Protein AF-V4AHX3-F1 (afdb_monomer_lite)

Foldseek 3Di:
DDDPPDDDPPPPPADPVVLVVQVPDPAFPDDPDPPWTAHVPFQQHGPDRPQVVQADPVLHGDVPSDGPDQLSVLRSQLVVQPVDRDPVSNLVSLVSSLVSLVPDPPDDPVSVVSSVVSNVVSVVVVVVVVVVVVVVVVVVVVVVVVVVVVVVVVVVVVVVVVVVVVVVVVVVVVVVVVVVVVVVVVVVVVVVVVCVVVVPDDDDDLPDPDDPWDADPVQQKIWDCPPQKIKIKGAPAWDDFDPVCQSHPDDPTDTDGPDDIDIDIGHPDDDDDQKDKGWDQAQDWDWDWDDDPRHTDDIDIDHGDGGDIDMDPSDDDD

Secondary structure (DSSP, 8-state):
------PPP----SSSHHHHHHHTSTT--B-SSTT--BSTT-SSSSTT--HHHHB-TTSPBPTT-S-SSHHHHHHHHHHHHTTS--HHHHHHHHHHHHHHHHT-SS--HHHHHHHHHHHHHHHHHHHHHHHHHHHHHHHHHHHHHHHHHHHHHHHHHHHHHHHHHHHHHHHHHHHHHHHHHHHHHHHHHHHHHHHHHHTT----------TTPEEETTTTEEEE--TTSEEEEEEEEEEES-GGGGG-SSS----EEEEEEEEEEE-SS-------EEEE-SS--EEEEEEETTEEEEEEEE-S-TTEEEE-------

Radius of gyration: 60.35 Å; chains: 1; bounding box: 102×51×144 Å

pLDDT: mean 76.62, std 17.38, range [27.03, 96.94]

InterPro domains:
  IPR013607 Phospholipase A2-like domain [PF08398] (37-113)
  IPR036444 Phospholipase A2 domain superfamily [G3DSA:1.20.90.10] (41-14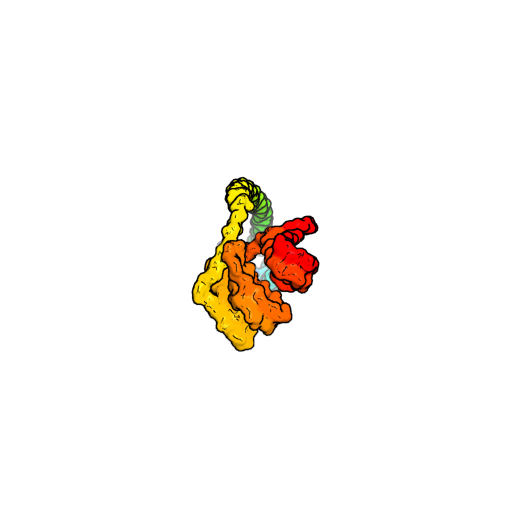1)

Sequence (318 aa):
MSLINVHPPKTYFGVGDIQNSLGSLPGFPWAKYPGEKHLPGHNYTGPGTRLDLRLDENDIPKPGEEPVNRVDAAALKHDILYRNKDVTFRHQADKQMIDELENIPNPTFKEKLQRALIIKLMKAKLKLDTLKQQLTALDTKITDELEKEVGVIKNFLQNKFRDDMKNYIKEQVNLLVSRIHDDFLTQEKKLSKLEAIVTDKSYYFNLPFESDTVFDRKDQIYKSNKYGFKAEIKVGTLVYGEPKNVFDIGEKQEFTFRGNCLIQIEFPMKVKVKKVVFKQGGRAVKHISLFNDGNLEENIRLIDIRNQEIETKNGSRK

Structure (mmCIF, N/CA/C/O backbone):
data_AF-V4AHX3-F1
#
_entry.id   AF-V4AHX3-F1
#
loop_
_atom_site.group_PDB
_atom_site.id
_atom_site.type_symbol
_atom_site.label_atom_id
_atom_site.label_alt_id
_atom_site.label_comp_id
_atom_site.label_asym_id
_atom_site.label_entity_id
_atom_site.label_seq_id
_atom_site.pdbx_PDB_ins_code
_atom_site.Cartn_x
_atom_site.Cartn_y
_atom_site.Cartn_z
_atom_site.occupancy
_atom_site.B_iso_or_equiv
_atom_site.auth_seq_id
_atom_site.auth_comp_id
_atom_site.auth_asym_id
_atom_site.auth_atom_id
_atom_site.pdbx_PDB_model_num
ATOM 1 N N . MET A 1 1 ? -13.823 -9.642 -4.126 1.00 40.53 1 MET A N 1
ATOM 2 C CA . MET A 1 1 ? -12.457 -9.316 -4.583 1.00 40.53 1 MET A CA 1
ATOM 3 C C . MET A 1 1 ? -12.430 -9.423 -6.096 1.00 40.53 1 MET A C 1
ATOM 5 O O . MET A 1 1 ? -12.484 -10.526 -6.618 1.00 40.53 1 MET A O 1
ATOM 9 N N . SER A 1 2 ? -12.466 -8.291 -6.791 1.00 33.12 2 SER A N 1
ATOM 10 C CA . SER A 1 2 ? -12.417 -8.217 -8.253 1.00 33.12 2 SER A CA 1
ATOM 11 C C . SER A 1 2 ? -10.973 -7.974 -8.692 1.00 33.12 2 SER A C 1
ATOM 13 O O . SER A 1 2 ? -10.423 -6.904 -8.435 1.00 33.12 2 SER A O 1
ATOM 15 N N . LEU A 1 3 ? -10.357 -8.975 -9.320 1.00 33.66 3 LEU A N 1
ATOM 16 C CA . LEU A 1 3 ? -9.051 -8.853 -9.965 1.00 33.66 3 LEU A CA 1
ATOM 17 C C . LEU A 1 3 ? -9.211 -8.011 -11.236 1.00 33.66 3 LEU A C 1
ATOM 19 O O . LEU A 1 3 ? -9.720 -8.485 -12.250 1.00 33.66 3 LEU A O 1
ATOM 23 N N . ILE A 1 4 ? -8.804 -6.745 -11.165 1.00 36.50 4 ILE A N 1
ATOM 24 C CA . ILE A 1 4 ? -8.651 -5.887 -12.340 1.00 36.50 4 ILE A CA 1
ATOM 25 C C . ILE A 1 4 ? -7.386 -6.356 -13.056 1.00 36.50 4 ILE A C 1
ATOM 27 O O . ILE A 1 4 ? -6.272 -6.146 -12.583 1.00 36.50 4 ILE A O 1
ATOM 31 N N . ASN A 1 5 ? -7.571 -7.028 -14.188 1.00 33.75 5 ASN A N 1
ATOM 32 C CA . ASN A 1 5 ? -6.485 -7.496 -15.034 1.00 33.75 5 ASN A CA 1
ATOM 33 C C . ASN A 1 5 ? -6.002 -6.319 -15.898 1.00 33.75 5 ASN A C 1
ATOM 35 O O . ASN A 1 5 ? -6.465 -6.122 -17.023 1.00 33.75 5 ASN A O 1
ATOM 39 N N . VAL A 1 6 ? -5.119 -5.488 -15.341 1.00 33.00 6 VAL A N 1
ATOM 40 C CA . VAL A 1 6 ? -4.490 -4.379 -16.070 1.00 33.00 6 VAL A CA 1
ATOM 41 C C . VAL A 1 6 ? -3.492 -4.977 -17.056 1.00 33.00 6 VAL A C 1
ATOM 43 O O . VAL A 1 6 ? -2.401 -5.401 -16.684 1.00 33.00 6 VAL A O 1
ATOM 46 N N . HIS A 1 7 ? -3.880 -5.035 -18.328 1.00 30.78 7 HIS A N 1
ATOM 47 C CA . HIS A 1 7 ? -2.929 -5.289 -19.401 1.00 30.78 7 HIS A CA 1
ATOM 48 C C . HIS A 1 7 ? -1.978 -4.088 -19.488 1.00 30.78 7 HIS A C 1
ATOM 50 O O . HIS A 1 7 ? -2.462 -2.963 -19.641 1.00 30.78 7 HIS A O 1
ATOM 56 N N . PRO A 1 8 ? -0.650 -4.280 -19.425 1.00 32.56 8 PRO A N 1
ATOM 57 C CA . PRO A 1 8 ? 0.264 -3.207 -19.772 1.00 32.56 8 PRO A CA 1
ATOM 58 C C . PRO A 1 8 ? 0.070 -2.877 -21.260 1.00 32.56 8 PRO A C 1
ATOM 60 O O . PRO A 1 8 ? -0.094 -3.801 -22.070 1.00 32.56 8 PRO A O 1
ATOM 63 N N . PRO A 1 9 ? 0.075 -1.593 -21.658 1.00 28.50 9 PRO A N 1
ATOM 64 C CA . PRO A 1 9 ? 0.072 -1.251 -23.067 1.00 28.50 9 PRO A CA 1
ATOM 65 C C . PRO A 1 9 ? 1.319 -1.878 -23.691 1.00 28.50 9 PRO A C 1
ATOM 67 O O . PRO A 1 9 ? 2.448 -1.574 -23.313 1.00 28.50 9 PRO A O 1
ATOM 70 N N . LYS A 1 10 ? 1.108 -2.793 -24.639 1.00 33.56 10 LYS A N 1
ATOM 71 C CA . LYS A 1 10 ? 2.160 -3.296 -25.521 1.00 33.56 10 LYS A CA 1
ATOM 72 C C . LYS A 1 10 ? 2.581 -2.160 -26.450 1.00 33.56 10 LYS A C 1
ATOM 74 O O . LYS A 1 10 ? 2.187 -2.118 -27.611 1.00 33.56 10 LYS A O 1
ATOM 79 N N . THR A 1 11 ? 3.380 -1.232 -25.946 1.00 29.62 11 THR A N 1
ATOM 80 C CA . THR A 1 11 ? 4.168 -0.342 -26.788 1.00 29.62 11 THR A CA 1
ATOM 81 C C . THR A 1 11 ? 5.387 -1.125 -27.258 1.00 29.62 11 THR A C 1
ATOM 83 O O . THR A 1 11 ? 6.456 -1.124 -26.655 1.00 29.62 11 THR A O 1
ATOM 86 N N . TYR A 1 12 ? 5.206 -1.855 -28.358 1.00 32.62 12 TYR A N 1
ATOM 87 C CA . TYR A 1 12 ? 6.312 -2.386 -29.147 1.00 32.62 12 TYR A CA 1
ATOM 88 C C . TYR A 1 12 ? 7.061 -1.220 -29.809 1.00 32.62 12 TYR A C 1
ATOM 90 O O . TYR A 1 12 ? 6.943 -0.996 -31.009 1.00 32.62 12 TYR A O 1
ATOM 98 N N . PHE A 1 13 ? 7.869 -0.485 -29.048 1.00 34.44 13 PHE A N 1
ATOM 99 C CA . PHE A 1 13 ? 8.938 0.339 -29.616 1.00 34.44 13 PHE A CA 1
ATOM 100 C C . PHE A 1 13 ? 10.174 -0.536 -29.814 1.00 34.44 13 PHE A C 1
ATOM 102 O O . PHE A 1 13 ? 11.206 -0.394 -29.167 1.00 34.44 13 PHE A O 1
ATOM 109 N N . GLY A 1 14 ? 10.030 -1.510 -30.706 1.00 34.12 14 GLY A N 1
ATOM 110 C CA . GLY A 1 14 ? 11.121 -2.325 -31.204 1.00 34.12 14 GLY A CA 1
ATOM 111 C C . GLY A 1 14 ? 11.108 -2.255 -32.722 1.00 34.12 14 GLY A C 1
ATOM 112 O O . GLY A 1 14 ? 10.234 -2.837 -33.348 1.00 34.12 14 GLY A O 1
ATOM 113 N N . VAL A 1 15 ? 12.121 -1.605 -33.303 1.00 40.47 15 VAL A N 1
ATOM 114 C CA . VAL A 1 15 ? 12.488 -1.684 -34.736 1.00 40.47 15 VAL A CA 1
ATOM 115 C C . VAL A 1 15 ? 11.705 -0.772 -35.716 1.00 40.47 15 VAL A C 1
ATOM 117 O O . VAL A 1 15 ? 11.897 -0.881 -36.918 1.00 40.47 15 VAL A O 1
ATOM 120 N N . GLY A 1 16 ? 10.915 0.206 -35.251 1.00 37.53 16 GLY A N 1
ATOM 121 C CA . GLY A 1 16 ? 10.197 1.150 -36.139 1.00 37.53 16 GLY A CA 1
ATOM 122 C C . GLY A 1 16 ? 10.899 2.488 -36.444 1.00 37.53 16 GLY A C 1
ATOM 123 O O . GLY A 1 16 ? 10.844 2.984 -37.568 1.00 37.53 16 GLY A O 1
ATOM 124 N N . ASP A 1 17 ? 11.598 3.091 -35.479 1.00 44.06 17 ASP A N 1
ATOM 125 C CA . ASP A 1 17 ? 11.883 4.538 -35.575 1.00 44.06 17 ASP A CA 1
ATOM 126 C C . ASP A 1 17 ? 13.143 4.904 -36.375 1.00 44.06 17 ASP A C 1
ATOM 128 O O . ASP A 1 17 ? 13.264 6.019 -36.880 1.00 44.06 17 ASP A O 1
ATOM 132 N N . ILE A 1 18 ? 14.078 3.965 -36.544 1.00 44.94 18 ILE A N 1
ATOM 133 C CA . ILE A 1 18 ? 15.343 4.208 -37.261 1.00 44.94 18 ILE A CA 1
ATOM 134 C C . ILE A 1 18 ? 15.194 3.963 -38.771 1.00 44.94 18 ILE A C 1
ATOM 136 O O . ILE A 1 18 ? 15.793 4.679 -39.572 1.00 44.94 18 ILE A O 1
ATOM 140 N N . GLN A 1 19 ? 14.343 3.014 -39.182 1.00 47.12 19 GLN A N 1
ATOM 141 C CA . GLN A 1 19 ? 13.949 2.881 -40.591 1.00 47.12 19 GLN A CA 1
ATOM 142 C C . GLN A 1 19 ? 13.161 4.114 -41.061 1.00 47.12 19 GLN A C 1
ATOM 144 O O . GLN A 1 19 ? 13.361 4.573 -42.185 1.00 47.12 19 GLN A O 1
ATOM 149 N N . ASN A 1 20 ? 12.350 4.710 -40.179 1.00 42.91 20 ASN A N 1
ATOM 150 C CA . ASN A 1 20 ? 11.634 5.953 -40.463 1.00 42.91 20 ASN A CA 1
ATOM 151 C C . ASN A 1 20 ? 12.558 7.185 -40.509 1.00 42.91 20 ASN A C 1
ATOM 153 O O . ASN A 1 20 ? 12.370 8.035 -41.376 1.00 42.91 20 ASN A O 1
ATOM 157 N N . SER A 1 21 ? 13.589 7.271 -39.654 1.00 43.47 21 SER A N 1
ATOM 158 C CA . SER A 1 21 ? 14.519 8.416 -39.639 1.00 43.47 21 SER A CA 1
ATOM 159 C C . SER A 1 21 ? 15.593 8.379 -40.737 1.00 43.47 21 SER A C 1
ATOM 161 O O . SER A 1 21 ? 15.990 9.429 -41.241 1.00 43.47 21 SER A O 1
ATOM 163 N N . LEU A 1 22 ? 16.046 7.188 -41.156 1.00 48.81 22 LEU A N 1
ATOM 164 C CA . LEU A 1 22 ? 16.956 7.023 -42.301 1.00 48.81 22 LEU A CA 1
ATOM 165 C C . LEU A 1 22 ? 16.211 7.004 -43.639 1.00 48.81 22 LEU A C 1
ATOM 167 O O . LEU A 1 22 ? 16.753 7.438 -44.652 1.00 48.81 22 LEU A O 1
ATOM 171 N N . GLY A 1 23 ? 14.951 6.564 -43.645 1.00 49.41 23 GLY A N 1
ATOM 172 C CA . GLY A 1 23 ? 14.097 6.573 -44.826 1.00 49.41 23 GLY A CA 1
ATOM 173 C C . GLY A 1 23 ? 13.680 7.972 -45.298 1.00 49.41 23 GLY A C 1
ATOM 174 O O . GLY A 1 23 ? 13.252 8.095 -46.447 1.00 49.41 23 GLY A O 1
ATOM 175 N N . SER A 1 24 ? 13.798 9.003 -44.455 1.00 48.88 24 SER A N 1
ATOM 176 C CA . SER A 1 24 ? 13.498 10.405 -44.787 1.00 48.88 24 SER A CA 1
ATOM 177 C C . SER A 1 24 ? 14.723 11.223 -45.210 1.00 48.88 24 SER A C 1
ATOM 179 O O . SER A 1 24 ? 14.586 12.408 -45.513 1.00 48.88 24 SER A O 1
ATOM 181 N N . LEU A 1 25 ? 15.928 10.640 -45.201 1.00 54.16 25 LEU A N 1
ATOM 182 C CA . LEU A 1 25 ? 17.145 11.360 -45.566 1.00 54.16 25 LEU A CA 1
ATOM 183 C C . LEU A 1 25 ? 17.295 11.444 -47.097 1.00 54.16 25 LEU A C 1
ATOM 185 O O . LEU A 1 25 ? 17.248 10.412 -47.773 1.00 54.16 25 LEU A O 1
ATOM 189 N N . PRO A 1 26 ? 17.502 12.647 -47.669 1.00 54.50 26 PRO A N 1
ATOM 190 C CA . PRO A 1 26 ? 17.774 12.785 -49.094 1.00 54.50 26 PRO A CA 1
ATOM 191 C C . PRO A 1 26 ? 19.105 12.093 -49.418 1.00 54.50 26 PRO A C 1
ATOM 193 O O . PRO A 1 26 ? 20.133 12.415 -48.823 1.00 54.50 26 PRO A O 1
ATOM 196 N N . GLY A 1 27 ? 19.093 11.128 -50.344 1.00 61.88 27 GLY A N 1
ATOM 197 C CA . GLY A 1 27 ? 20.317 10.446 -50.786 1.00 61.88 27 GLY A CA 1
ATOM 198 C C . GLY A 1 27 ? 20.187 8.967 -51.159 1.00 61.88 27 GLY A C 1
ATOM 199 O O . GLY A 1 27 ? 21.119 8.439 -51.759 1.00 61.88 27 GLY A O 1
ATOM 200 N N . PHE A 1 28 ? 19.052 8.316 -50.874 1.00 75.56 28 PHE A N 1
ATOM 201 C CA . PHE A 1 28 ? 18.844 6.884 -51.146 1.00 75.56 28 PHE A CA 1
ATOM 202 C C . PHE A 1 28 ? 17.661 6.619 -52.107 1.00 75.56 28 PHE A C 1
ATOM 204 O O . PHE A 1 28 ? 16.624 6.115 -51.675 1.00 75.56 28 PHE A O 1
ATOM 211 N N . PRO A 1 29 ? 17.754 7.006 -53.396 1.00 78.94 29 PRO A N 1
ATOM 212 C CA . PRO A 1 29 ? 16.656 6.865 -54.358 1.00 78.94 29 PRO A CA 1
ATOM 213 C C . PRO A 1 29 ? 16.571 5.470 -54.998 1.00 78.94 29 PRO A C 1
ATOM 215 O O . PRO A 1 29 ? 15.637 5.207 -55.751 1.00 78.94 29 PRO A O 1
ATOM 218 N N . TRP A 1 30 ? 17.567 4.608 -54.779 1.00 79.81 30 TRP A N 1
ATOM 219 C CA . TRP A 1 30 ? 17.680 3.326 -55.465 1.00 79.81 30 TRP A CA 1
ATOM 220 C C . TRP A 1 30 ? 17.047 2.206 -54.648 1.00 79.81 30 TRP A C 1
ATOM 222 O O . TRP A 1 30 ? 17.243 2.139 -53.440 1.00 79.81 30 TRP A O 1
ATOM 232 N N . ALA A 1 31 ? 16.303 1.324 -55.306 1.00 84.19 31 ALA A N 1
ATOM 233 C CA . ALA A 1 31 ? 15.700 0.154 -54.685 1.00 84.19 31 ALA A CA 1
ATOM 234 C C . ALA A 1 31 ? 15.676 -0.982 -55.707 1.00 84.19 31 ALA A C 1
ATOM 236 O O . ALA A 1 31 ? 15.128 -0.817 -56.798 1.00 84.19 31 ALA A O 1
ATOM 237 N N . LYS A 1 32 ? 16.275 -2.125 -55.362 1.00 84.38 32 LYS A N 1
ATOM 238 C CA . LYS A 1 32 ? 16.216 -3.333 -56.198 1.00 84.38 32 LYS A CA 1
ATOM 239 C C . LYS A 1 32 ? 14.996 -4.179 -55.842 1.00 84.38 32 LYS A C 1
ATOM 241 O O . LYS A 1 32 ? 14.333 -4.693 -56.738 1.00 84.38 32 LYS A O 1
ATOM 246 N N . TYR A 1 33 ? 14.667 -4.261 -54.550 1.00 85.94 33 TYR A N 1
ATOM 247 C CA . TYR A 1 33 ? 13.445 -4.888 -54.054 1.00 85.94 33 TYR A CA 1
ATOM 248 C C . TYR A 1 33 ? 12.484 -3.855 -53.439 1.00 85.94 33 TYR A C 1
ATOM 250 O O . TYR A 1 33 ? 12.919 -2.799 -52.967 1.00 85.94 33 TYR A O 1
ATOM 258 N N . PRO A 1 34 ? 11.163 -4.130 -53.420 1.00 83.12 34 PRO A N 1
ATOM 259 C CA . PRO A 1 34 ? 10.185 -3.227 -52.820 1.00 83.12 34 PRO A CA 1
ATOM 260 C C . PRO A 1 34 ? 10.480 -2.936 -51.341 1.00 83.12 34 PRO A C 1
ATOM 262 O O . PRO A 1 34 ? 10.686 -3.856 -50.548 1.00 83.12 34 PRO A O 1
ATOM 265 N N . GLY A 1 35 ? 10.441 -1.654 -50.969 1.00 80.31 35 GLY A N 1
ATOM 266 C CA . GLY A 1 35 ? 10.627 -1.186 -49.589 1.00 80.31 35 GLY A CA 1
ATOM 267 C C . GLY A 1 35 ? 12.073 -0.868 -49.191 1.00 80.31 35 GLY A C 1
ATOM 268 O O . GLY A 1 35 ? 12.289 -0.344 -48.100 1.00 80.31 35 GLY A O 1
ATOM 269 N N . GLU A 1 36 ? 13.047 -1.126 -50.061 1.00 84.62 36 GLU A N 1
ATOM 270 C CA . GLU A 1 36 ? 14.456 -0.798 -49.822 1.00 84.62 36 GLU A CA 1
ATOM 271 C C . GLU A 1 36 ? 14.793 0.636 -50.215 1.00 84.62 36 GLU A C 1
ATOM 273 O O . GLU A 1 36 ? 14.121 1.242 -51.052 1.00 84.62 36 GLU A O 1
ATOM 278 N N . LYS A 1 37 ? 15.861 1.175 -49.623 1.00 85.62 37 LYS A N 1
ATOM 279 C CA . LYS A 1 37 ? 16.433 2.464 -50.014 1.00 85.62 37 LYS A CA 1
ATOM 280 C C . LYS A 1 37 ? 17.949 2.370 -49.962 1.00 85.62 37 LYS A C 1
ATOM 282 O O . LYS A 1 37 ? 18.517 2.200 -48.892 1.00 85.62 37 LYS A O 1
ATOM 287 N N . HIS A 1 38 ? 18.606 2.538 -51.099 1.00 84.88 38 HIS A N 1
ATOM 288 C CA . HIS A 1 38 ? 20.050 2.396 -51.263 1.00 84.88 38 HIS A CA 1
ATOM 289 C C . HIS A 1 38 ? 20.658 3.569 -52.024 1.00 84.88 38 HIS A C 1
ATOM 291 O O . HIS A 1 38 ? 19.968 4.337 -52.707 1.00 84.88 38 HIS A O 1
ATOM 297 N N . LEU A 1 39 ? 21.978 3.719 -51.895 1.00 85.50 39 LEU A N 1
ATOM 298 C CA . LEU A 1 39 ? 22.736 4.604 -52.773 1.00 85.50 39 LEU A CA 1
ATOM 299 C C . LEU A 1 39 ? 22.571 4.141 -54.233 1.00 85.50 39 LEU A C 1
ATOM 301 O O . LEU A 1 39 ? 22.460 2.939 -54.483 1.00 85.50 39 LEU A O 1
ATOM 305 N N . PRO A 1 40 ? 22.579 5.059 -55.215 1.00 83.56 40 PRO A N 1
ATOM 306 C CA . PRO A 1 40 ? 22.442 4.700 -56.624 1.00 83.56 40 PRO A CA 1
ATOM 307 C C . PRO A 1 40 ? 23.429 3.614 -57.059 1.00 83.56 40 PRO A C 1
ATOM 309 O O . PRO A 1 40 ? 24.643 3.808 -56.990 1.00 83.56 40 PRO A O 1
ATOM 312 N N . GLY A 1 41 ? 22.891 2.481 -57.514 1.00 84.12 41 GLY A N 1
ATOM 313 C CA . GLY A 1 41 ? 23.668 1.342 -58.001 1.00 84.12 41 GLY A CA 1
ATOM 314 C C . GLY A 1 41 ?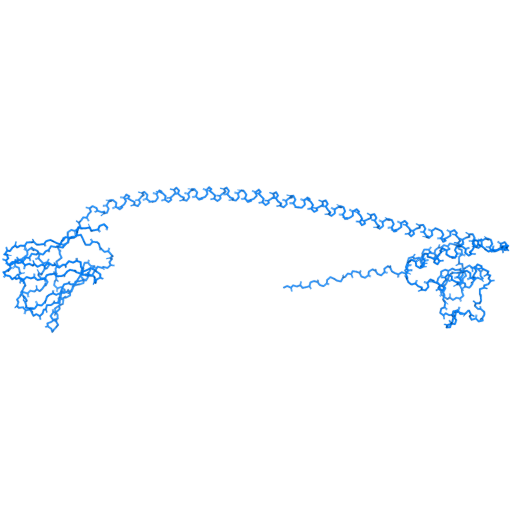 24.306 0.472 -56.916 1.00 84.12 41 GLY A C 1
ATOM 315 O O . GLY A 1 41 ? 25.063 -0.418 -57.271 1.00 84.12 41 GLY A O 1
ATOM 316 N N . HIS A 1 42 ? 24.033 0.710 -55.632 1.00 88.25 42 HIS A N 1
ATOM 317 C CA . HIS A 1 42 ? 24.487 -0.141 -54.528 1.00 88.25 42 HIS A CA 1
ATOM 318 C C . HIS A 1 42 ? 23.457 -1.232 -54.211 1.00 88.25 42 HIS A C 1
ATOM 320 O O . HIS A 1 42 ? 22.258 -1.026 -54.406 1.00 88.25 42 HIS A O 1
ATOM 326 N N . ASN A 1 43 ? 23.926 -2.371 -53.696 1.00 87.88 43 ASN A N 1
ATOM 327 C CA . ASN A 1 43 ? 23.081 -3.502 -53.307 1.00 87.88 43 ASN A CA 1
ATOM 328 C C . ASN A 1 43 ? 22.803 -3.552 -51.793 1.00 87.88 43 ASN A C 1
ATOM 330 O O . ASN A 1 43 ? 21.789 -4.117 -51.392 1.00 87.88 43 ASN A O 1
ATOM 334 N N . TYR A 1 44 ? 23.667 -2.962 -50.959 1.00 86.94 44 TYR A N 1
ATOM 335 C CA . TYR A 1 44 ? 23.600 -3.073 -49.492 1.00 86.94 44 TYR A CA 1
ATOM 336 C C . TYR A 1 44 ? 23.634 -1.723 -48.773 1.00 86.94 44 TYR A C 1
ATOM 338 O O . TYR A 1 44 ? 23.214 -1.603 -47.628 1.00 86.94 44 TYR A O 1
ATOM 346 N N . THR A 1 45 ? 24.130 -0.668 -49.423 1.00 86.38 45 THR A N 1
ATOM 347 C CA . THR A 1 45 ? 24.349 0.624 -48.757 1.00 86.38 45 THR A CA 1
ATOM 348 C C . THR A 1 45 ? 23.060 1.433 -48.597 1.00 86.38 45 THR A C 1
ATOM 350 O O . THR A 1 45 ? 22.777 2.335 -49.392 1.00 86.38 45 THR A O 1
ATOM 353 N N . GLY A 1 46 ? 22.299 1.141 -47.542 1.00 83.81 46 GLY A N 1
ATOM 354 C CA . GLY A 1 46 ? 21.132 1.910 -47.100 1.00 83.81 46 GLY A CA 1
ATOM 355 C C . GLY A 1 46 ? 20.105 1.063 -46.332 1.00 83.81 46 GLY A C 1
ATOM 356 O O . GLY A 1 46 ? 20.295 -0.138 -46.166 1.00 83.81 46 GLY A O 1
ATOM 357 N N . PRO A 1 47 ? 19.045 1.675 -45.778 1.00 83.06 47 PRO A N 1
ATOM 358 C CA . PRO A 1 47 ? 18.130 0.975 -44.882 1.00 83.06 47 PRO A CA 1
ATOM 359 C C . PRO A 1 47 ? 17.196 -0.008 -45.604 1.00 83.06 47 PRO A C 1
ATOM 361 O O . PRO A 1 47 ? 16.739 0.224 -46.723 1.00 83.06 47 PRO A O 1
ATOM 364 N N . GLY A 1 48 ? 16.819 -1.067 -44.882 1.00 81.69 48 GLY A N 1
ATOM 365 C CA . GLY A 1 48 ? 15.782 -2.010 -45.313 1.00 81.69 48 GLY A CA 1
ATOM 366 C C . GLY A 1 48 ? 16.275 -3.138 -46.220 1.00 81.69 48 GLY A C 1
ATOM 367 O O . GLY A 1 48 ? 15.441 -3.844 -46.777 1.00 81.69 48 GLY A O 1
ATOM 368 N N . THR A 1 49 ? 17.592 -3.326 -46.347 1.00 87.19 49 THR A N 1
ATOM 369 C CA . THR A 1 49 ? 18.216 -4.383 -47.152 1.00 87.19 49 THR A CA 1
ATOM 370 C C . THR A 1 49 ? 17.628 -5.768 -46.857 1.00 87.19 49 THR A C 1
ATOM 372 O O . THR A 1 49 ? 17.710 -6.293 -45.745 1.00 87.19 49 THR A O 1
ATOM 375 N N . ARG A 1 50 ? 17.069 -6.400 -47.891 1.00 86.31 50 ARG A N 1
ATOM 376 C CA . ARG A 1 50 ? 16.508 -7.754 -47.877 1.00 86.31 50 ARG A CA 1
ATOM 377 C C . ARG A 1 50 ? 17.597 -8.812 -48.017 1.00 86.31 50 ARG A C 1
ATOM 379 O O . ARG A 1 50 ? 17.806 -9.387 -49.086 1.00 86.31 50 ARG A O 1
ATOM 386 N N . LEU A 1 51 ? 18.315 -9.062 -46.921 1.00 87.31 51 LEU A N 1
ATOM 387 C CA . LEU A 1 51 ? 19.346 -10.105 -46.876 1.00 87.31 51 LEU A CA 1
ATOM 388 C C . LEU A 1 51 ? 18.786 -11.510 -47.144 1.00 87.31 51 LEU A C 1
ATOM 390 O O . LEU A 1 51 ? 19.502 -12.341 -47.685 1.00 87.31 51 LEU A O 1
ATOM 394 N N . ASP A 1 52 ? 17.514 -11.753 -46.818 1.00 86.81 52 ASP A N 1
ATOM 395 C CA . ASP A 1 52 ? 16.795 -13.006 -47.087 1.00 86.81 52 ASP A CA 1
ATOM 396 C C . ASP A 1 52 ? 16.705 -13.337 -48.584 1.00 86.81 52 ASP A C 1
ATOM 398 O O . ASP A 1 52 ? 16.693 -14.502 -48.982 1.00 86.81 52 ASP A O 1
ATOM 402 N N . LEU A 1 53 ? 16.660 -12.304 -49.427 1.00 86.75 53 LEU A N 1
ATOM 403 C CA . LEU A 1 53 ? 16.605 -12.460 -50.876 1.00 86.75 53 LEU A CA 1
ATOM 404 C C . LEU A 1 53 ? 18.008 -12.515 -51.487 1.00 86.75 53 LEU A C 1
ATOM 406 O O . LEU A 1 53 ? 18.233 -13.306 -52.406 1.00 86.75 53 LEU A O 1
ATOM 410 N N . ARG A 1 54 ? 18.946 -11.722 -50.952 1.00 88.12 54 ARG A N 1
ATOM 411 C CA . ARG A 1 54 ? 20.288 -11.523 -51.524 1.00 88.12 54 ARG A CA 1
ATOM 412 C C . ARG A 1 54 ? 21.330 -12.564 -51.143 1.00 88.12 54 ARG A C 1
ATOM 414 O O . ARG A 1 54 ? 22.200 -12.857 -51.959 1.00 88.12 54 ARG A O 1
ATOM 421 N N . LEU A 1 55 ? 21.260 -13.087 -49.924 1.00 90.75 55 LEU A N 1
ATOM 422 C CA . LEU A 1 55 ? 22.250 -14.019 -49.394 1.00 90.75 55 LEU A CA 1
ATOM 423 C C . LEU A 1 55 ? 21.730 -15.457 -49.458 1.00 90.75 55 LEU A C 1
ATOM 425 O O . LEU A 1 55 ? 20.518 -15.702 -49.481 1.00 90.75 55 LEU A O 1
ATOM 429 N N . ASP A 1 56 ? 22.654 -16.404 -49.562 1.00 90.06 56 ASP A N 1
ATOM 430 C CA . ASP A 1 56 ? 22.383 -17.824 -49.368 1.00 90.06 56 ASP A CA 1
ATOM 431 C C . ASP A 1 56 ? 22.418 -18.215 -47.876 1.00 90.06 56 ASP A C 1
ATOM 433 O O . ASP A 1 56 ? 22.478 -17.365 -46.985 1.00 90.06 56 ASP A O 1
ATOM 437 N N . GLU A 1 57 ? 22.342 -19.516 -47.596 1.00 86.44 57 GLU A N 1
ATOM 438 C CA . GLU A 1 57 ? 22.353 -20.063 -46.233 1.00 86.44 57 GLU A CA 1
ATOM 439 C C . GLU A 1 57 ? 23.677 -19.856 -45.473 1.00 86.44 57 GLU A C 1
ATOM 441 O O . GLU A 1 57 ? 23.692 -19.965 -44.248 1.00 86.44 57 GLU A O 1
ATOM 446 N N . ASN A 1 58 ? 24.766 -19.517 -46.172 1.00 88.00 58 ASN A N 1
ATOM 447 C CA . ASN A 1 58 ? 26.103 -19.312 -45.611 1.00 88.00 58 ASN A CA 1
ATOM 448 C C . ASN A 1 58 ? 26.506 -17.827 -45.567 1.00 88.00 58 ASN A C 1
ATOM 450 O O . ASN A 1 58 ? 27.685 -17.515 -45.403 1.00 88.00 58 ASN A O 1
ATOM 454 N N . ASP A 1 59 ? 25.544 -16.912 -45.723 1.00 87.00 59 ASP A N 1
ATOM 455 C CA . ASP A 1 59 ? 25.774 -15.466 -45.821 1.00 87.00 59 ASP A CA 1
ATOM 456 C C . ASP A 1 59 ? 26.637 -15.040 -47.017 1.00 87.00 59 ASP A C 1
ATOM 458 O O . ASP A 1 59 ? 27.253 -13.970 -47.015 1.00 87.00 59 ASP A O 1
ATOM 462 N N . ILE A 1 60 ? 26.635 -15.850 -48.078 1.00 89.44 60 ILE A N 1
ATOM 463 C CA . ILE A 1 60 ? 27.333 -15.553 -49.325 1.00 89.44 60 ILE A CA 1
ATOM 464 C C . ILE A 1 60 ? 26.345 -14.892 -50.301 1.00 89.44 60 ILE A C 1
ATOM 466 O O . ILE A 1 60 ? 25.225 -15.384 -50.484 1.00 89.44 60 ILE A O 1
ATOM 470 N N . PRO A 1 61 ? 26.715 -13.765 -50.942 1.00 91.38 61 PRO A N 1
ATOM 471 C CA . PRO A 1 61 ? 25.884 -13.140 -51.964 1.00 91.38 61 PRO A CA 1
ATOM 472 C C . PRO A 1 61 ? 25.593 -14.075 -53.136 1.00 91.38 61 PRO A C 1
ATOM 474 O O . PRO A 1 61 ? 26.501 -14.675 -53.711 1.00 91.38 61 PRO A O 1
ATOM 477 N N . LYS A 1 62 ? 24.320 -14.155 -53.532 1.00 91.50 62 LYS A N 1
ATOM 478 C CA . LYS A 1 62 ? 23.912 -14.860 -54.753 1.00 91.50 62 LYS A CA 1
ATOM 479 C C . LYS A 1 62 ? 24.490 -14.161 -55.995 1.00 91.50 62 LYS A C 1
ATOM 481 O O . LYS A 1 62 ? 24.732 -12.950 -55.957 1.00 91.50 62 LYS A O 1
ATOM 486 N N . PRO A 1 63 ? 24.656 -14.873 -57.125 1.00 91.06 63 PRO A N 1
ATOM 487 C CA . PRO A 1 63 ? 25.128 -14.263 -58.367 1.00 91.06 63 PRO A CA 1
ATOM 488 C C . PRO A 1 63 ? 24.304 -13.024 -58.754 1.00 91.06 63 PRO A C 1
ATOM 490 O O . PRO A 1 63 ? 23.077 -13.085 -58.835 1.00 91.06 63 PRO A O 1
ATOM 493 N N . GLY A 1 64 ? 24.977 -11.891 -58.982 1.00 85.69 64 GLY A N 1
ATOM 494 C CA . GLY A 1 64 ? 24.332 -10.606 -59.298 1.00 85.69 64 GLY A CA 1
ATOM 495 C C . GLY A 1 64 ? 23.851 -9.791 -58.086 1.00 85.69 64 GLY A C 1
ATOM 496 O O . GLY A 1 64 ? 23.295 -8.704 -58.266 1.00 85.69 64 GLY A O 1
ATOM 497 N N . GLU A 1 65 ? 24.077 -10.282 -56.867 1.00 90.06 65 GLU A N 1
ATOM 498 C CA . GLU A 1 65 ? 23.883 -9.557 -55.603 1.00 90.06 65 GLU A CA 1
ATOM 499 C C . GLU A 1 65 ? 25.220 -9.217 -54.933 1.00 90.06 65 GLU A C 1
ATOM 501 O O . GLU A 1 65 ? 25.253 -8.814 -53.779 1.00 90.06 65 GLU A O 1
ATOM 506 N N . GLU A 1 66 ? 26.345 -9.370 -55.624 1.00 91.81 66 GLU A N 1
ATOM 507 C CA . GLU A 1 66 ? 27.666 -9.035 -55.090 1.00 91.81 66 GLU A CA 1
ATOM 508 C C . GLU A 1 66 ? 27.768 -7.534 -54.748 1.00 91.81 66 GLU A C 1
ATOM 510 O O . GLU A 1 66 ? 27.157 -6.697 -55.425 1.00 91.81 66 GLU A O 1
ATOM 515 N N . PRO A 1 67 ? 28.518 -7.155 -53.698 1.00 90.62 67 PRO A N 1
ATOM 516 C CA . PRO A 1 67 ? 28.731 -5.749 -53.375 1.00 90.62 67 PRO A CA 1
ATOM 517 C C . PRO A 1 67 ? 29.439 -5.031 -54.530 1.00 90.62 67 PRO A C 1
ATOM 519 O O . PRO A 1 67 ? 30.461 -5.493 -55.035 1.00 90.62 67 PRO A O 1
ATOM 522 N N . VAL A 1 68 ? 28.924 -3.867 -54.931 1.00 89.62 68 VAL A N 1
ATOM 523 C CA . VAL A 1 68 ? 29.403 -3.177 -56.147 1.00 89.62 68 VAL A CA 1
ATOM 524 C C . VAL A 1 68 ? 30.740 -2.454 -55.972 1.00 89.62 68 VAL A C 1
ATOM 526 O O . VAL A 1 68 ? 31.417 -2.130 -56.947 1.00 89.62 68 VAL A O 1
ATOM 529 N N . ASN A 1 69 ? 31.110 -2.146 -54.729 1.00 89.44 69 ASN A N 1
ATOM 530 C CA . ASN A 1 69 ? 32.389 -1.553 -54.353 1.00 89.44 69 ASN A CA 1
ATOM 531 C C . ASN A 1 69 ? 32.686 -1.822 -52.868 1.00 89.44 69 ASN A C 1
ATOM 533 O O . ASN A 1 69 ? 31.909 -2.466 -52.164 1.00 89.44 69 ASN A O 1
ATOM 537 N N . ARG A 1 70 ? 33.808 -1.294 -52.366 1.00 91.88 70 ARG A N 1
ATOM 538 C CA . ARG A 1 70 ? 34.243 -1.507 -50.975 1.00 91.88 70 ARG A CA 1
ATOM 539 C C . ARG A 1 70 ? 33.326 -0.856 -49.938 1.00 91.88 70 ARG A C 1
ATOM 541 O O . ARG A 1 70 ? 33.205 -1.376 -48.836 1.00 91.88 70 ARG A O 1
ATOM 548 N N . VAL A 1 71 ? 32.664 0.250 -50.286 1.00 87.69 71 VAL A N 1
ATOM 549 C CA . VAL A 1 71 ? 31.656 0.888 -49.421 1.00 87.69 71 VAL A CA 1
ATOM 550 C C . VAL A 1 71 ? 30.432 -0.021 -49.285 1.00 87.69 71 VAL A C 1
ATOM 552 O O . VAL A 1 71 ? 29.917 -0.196 -48.185 1.00 87.69 71 VAL A O 1
ATOM 555 N N . ASP A 1 72 ? 30.016 -0.650 -50.384 1.00 89.06 72 ASP A N 1
ATOM 556 C CA . ASP A 1 72 ? 28.905 -1.601 -50.407 1.00 89.06 72 ASP A CA 1
ATOM 557 C C . ASP A 1 72 ? 29.239 -2.922 -49.706 1.00 89.06 72 ASP A C 1
ATOM 559 O O . ASP A 1 72 ? 28.390 -3.499 -49.036 1.00 89.06 72 ASP A O 1
ATOM 563 N N . ALA A 1 73 ? 30.499 -3.360 -49.772 1.00 90.44 73 ALA A N 1
ATOM 564 C CA . ALA A 1 73 ? 30.980 -4.518 -49.021 1.00 90.44 73 ALA A CA 1
ATOM 565 C C . ALA A 1 73 ? 30.988 -4.267 -47.501 1.00 90.44 73 ALA A C 1
ATOM 567 O O . ALA A 1 73 ? 30.590 -5.142 -46.731 1.00 90.44 73 ALA A O 1
ATOM 568 N N . ALA A 1 74 ? 31.383 -3.066 -47.062 1.00 89.19 74 ALA A N 1
ATOM 569 C CA . ALA A 1 74 ? 31.298 -2.674 -45.654 1.00 89.19 74 ALA A CA 1
ATOM 570 C C . ALA A 1 74 ? 29.836 -2.623 -45.167 1.00 89.19 74 ALA A C 1
ATOM 572 O O . ALA A 1 74 ? 29.535 -3.050 -44.053 1.00 89.19 74 ALA A O 1
ATOM 573 N N . ALA A 1 75 ? 28.910 -2.164 -46.020 1.00 88.94 75 ALA A N 1
ATOM 574 C CA . ALA A 1 75 ? 27.477 -2.180 -45.724 1.00 88.94 75 ALA A CA 1
ATOM 575 C C . ALA A 1 75 ? 26.906 -3.608 -45.630 1.00 88.94 75 ALA A C 1
ATOM 577 O O . ALA A 1 75 ? 26.164 -3.899 -44.699 1.00 88.94 75 ALA A O 1
ATOM 578 N N . LEU A 1 76 ? 27.312 -4.524 -46.518 1.00 89.38 76 LEU A N 1
ATOM 579 C CA . LEU A 1 76 ? 26.948 -5.944 -46.432 1.00 89.38 76 LEU A CA 1
ATOM 580 C C . LEU A 1 76 ? 27.368 -6.552 -45.085 1.00 89.38 76 LEU A C 1
ATOM 582 O O . LEU A 1 76 ? 26.570 -7.207 -44.413 1.00 89.38 76 LEU A O 1
ATOM 586 N N . LYS A 1 77 ? 28.617 -6.316 -44.667 1.00 89.75 77 LYS A N 1
ATOM 587 C CA . LYS A 1 77 ? 29.122 -6.823 -43.387 1.00 89.75 77 LYS A CA 1
ATOM 588 C C . LYS A 1 77 ? 28.358 -6.230 -42.203 1.00 89.75 77 LYS A C 1
ATOM 590 O O . LYS A 1 77 ? 28.024 -6.957 -41.267 1.00 89.75 77 LYS A O 1
ATOM 595 N N . HIS A 1 78 ? 28.056 -4.932 -42.252 1.00 88.56 78 HIS A N 1
ATOM 596 C CA . HIS A 1 78 ? 27.222 -4.263 -41.256 1.00 88.56 78 HIS A CA 1
ATOM 597 C C . HIS A 1 78 ? 25.836 -4.902 -41.159 1.00 88.56 78 HIS A C 1
ATOM 599 O O . HIS A 1 78 ? 25.457 -5.307 -40.063 1.00 88.56 78 HIS A O 1
ATOM 605 N N . ASP A 1 79 ? 25.135 -5.081 -42.280 1.00 86.81 79 ASP A N 1
ATOM 606 C CA . ASP A 1 79 ? 23.787 -5.654 -42.315 1.00 86.81 79 ASP A CA 1
ATOM 607 C C . ASP A 1 79 ? 23.755 -7.094 -41.759 1.00 86.81 79 ASP A C 1
ATOM 609 O O . ASP A 1 79 ? 22.828 -7.453 -41.024 1.00 86.81 79 ASP A O 1
ATOM 613 N N . ILE A 1 80 ? 24.778 -7.916 -42.042 1.00 86.69 80 ILE A N 1
ATOM 614 C CA . ILE A 1 80 ? 24.913 -9.270 -41.469 1.00 86.69 80 ILE A CA 1
ATOM 615 C C . ILE A 1 80 ? 25.056 -9.197 -39.943 1.00 86.69 80 ILE A C 1
ATOM 617 O O . ILE A 1 80 ? 24.319 -9.871 -39.218 1.00 86.69 80 ILE A O 1
ATOM 621 N N . LEU A 1 81 ? 25.959 -8.351 -39.435 1.00 85.12 81 LEU A N 1
ATOM 622 C CA . LEU A 1 81 ? 26.162 -8.166 -37.992 1.00 85.12 81 LEU A CA 1
ATOM 623 C C . LEU A 1 81 ? 24.912 -7.589 -37.304 1.00 85.12 81 LEU A C 1
ATOM 625 O O . LEU A 1 81 ? 24.603 -7.939 -36.162 1.00 85.12 81 LEU A O 1
ATOM 629 N N . TYR A 1 82 ? 24.151 -6.752 -38.012 1.00 82.25 82 TYR A N 1
ATOM 630 C CA . TYR A 1 82 ? 22.940 -6.098 -37.515 1.00 82.25 82 TYR A CA 1
ATOM 631 C C . TYR A 1 82 ? 21.740 -7.045 -37.343 1.00 82.25 82 TYR A C 1
ATOM 633 O O . TYR A 1 82 ? 20.738 -6.666 -36.724 1.00 82.25 82 TYR A O 1
ATOM 641 N N . ARG A 1 83 ? 21.831 -8.298 -37.823 1.00 81.50 83 ARG A N 1
ATOM 642 C CA . ARG A 1 83 ? 20.843 -9.352 -37.520 1.00 81.50 83 ARG A CA 1
ATOM 643 C C . ARG A 1 83 ? 20.755 -9.645 -36.026 1.00 81.50 83 ARG A C 1
ATOM 645 O O . ARG A 1 83 ? 19.690 -10.039 -35.544 1.00 81.50 83 ARG A O 1
ATOM 652 N N . ASN A 1 84 ? 21.843 -9.425 -35.286 1.00 78.38 84 ASN A N 1
ATOM 653 C CA . ASN A 1 84 ? 21.806 -9.516 -33.837 1.00 78.38 84 ASN A CA 1
ATOM 654 C C . ASN A 1 84 ? 20.887 -8.417 -33.263 1.00 78.38 84 ASN A C 1
ATOM 656 O O . ASN A 1 84 ? 20.966 -7.234 -33.610 1.00 78.38 84 ASN A O 1
ATOM 660 N N . LYS A 1 85 ? 19.957 -8.823 -32.392 1.00 75.88 85 LYS A N 1
ATOM 661 C CA . LYS A 1 85 ? 18.958 -7.924 -31.800 1.00 75.88 85 LYS A CA 1
ATOM 662 C C . LYS A 1 85 ? 19.487 -7.133 -30.604 1.00 75.88 85 LYS A C 1
ATOM 664 O O . LYS A 1 85 ? 18.822 -6.189 -30.185 1.00 75.88 85 LYS A O 1
ATOM 669 N N . ASP A 1 86 ? 20.653 -7.488 -30.080 1.00 80.44 86 ASP A N 1
ATOM 670 C CA . ASP A 1 86 ? 21.264 -6.800 -28.949 1.00 80.44 86 ASP A CA 1
ATOM 671 C C . ASP A 1 86 ? 21.767 -5.396 -29.344 1.00 80.44 86 ASP A C 1
ATOM 673 O O . ASP A 1 86 ? 22.476 -5.203 -30.336 1.00 80.44 86 ASP A O 1
ATOM 677 N N . VAL A 1 87 ? 21.387 -4.396 -28.546 1.00 75.38 87 VAL A N 1
ATOM 678 C CA . VAL A 1 87 ? 21.732 -2.979 -28.737 1.00 75.38 87 VAL A CA 1
ATOM 679 C C . VAL A 1 87 ? 23.246 -2.748 -28.681 1.00 75.38 87 VAL A C 1
ATOM 681 O O . VAL A 1 87 ? 23.775 -1.934 -29.438 1.00 75.38 87 VAL A O 1
ATOM 684 N N . THR A 1 88 ? 23.962 -3.477 -27.825 1.00 78.38 88 THR A N 1
ATOM 685 C CA . THR A 1 88 ? 25.418 -3.344 -27.675 1.00 78.38 88 THR A CA 1
ATOM 686 C C . THR A 1 88 ? 26.153 -3.812 -28.930 1.00 78.38 88 THR A C 1
ATOM 688 O O . THR A 1 88 ? 27.009 -3.093 -29.452 1.00 78.38 88 THR A O 1
ATOM 691 N N . PHE A 1 89 ? 25.735 -4.952 -29.486 1.00 81.50 89 PHE A N 1
ATOM 692 C CA . PHE A 1 89 ? 26.246 -5.487 -30.746 1.00 81.50 89 PHE A CA 1
ATOM 693 C C . PHE A 1 89 ? 25.933 -4.571 -31.930 1.00 81.50 89 PHE A C 1
ATOM 695 O O . PHE A 1 89 ? 26.782 -4.381 -32.797 1.00 81.50 89 PHE A O 1
ATOM 702 N N . ARG A 1 90 ? 24.762 -3.925 -31.947 1.00 82.69 90 ARG A N 1
ATOM 703 C CA . ARG A 1 90 ? 24.409 -2.944 -32.986 1.00 82.69 90 ARG A CA 1
ATOM 704 C C . ARG A 1 90 ? 25.295 -1.704 -32.951 1.00 82.69 90 ARG A C 1
ATOM 706 O O . ARG A 1 90 ? 25.734 -1.249 -34.002 1.00 82.69 90 ARG A O 1
ATOM 713 N N . HIS A 1 91 ? 25.611 -1.181 -31.766 1.00 82.25 91 HIS A N 1
ATOM 714 C CA . HIS A 1 91 ? 26.565 -0.075 -31.640 1.00 82.25 91 HIS A CA 1
ATOM 715 C C . HIS A 1 91 ? 27.983 -0.486 -32.045 1.00 82.25 91 HIS A C 1
ATOM 717 O O . HIS A 1 91 ? 28.720 0.320 -32.612 1.00 82.25 91 HIS A O 1
ATOM 723 N N . GLN A 1 92 ? 28.378 -1.729 -31.758 1.00 85.19 92 GLN A N 1
ATOM 724 C CA . GLN A 1 92 ? 29.666 -2.262 -32.191 1.00 85.19 92 GLN A CA 1
ATOM 725 C C . GLN A 1 92 ? 29.729 -2.416 -33.715 1.00 85.19 92 GLN A C 1
ATOM 727 O O . GLN A 1 92 ? 30.725 -2.011 -34.310 1.00 85.19 92 GLN A O 1
ATOM 732 N N . ALA A 1 93 ? 28.661 -2.910 -34.345 1.00 86.31 93 ALA A N 1
ATOM 733 C CA . ALA A 1 93 ? 28.534 -2.979 -35.799 1.00 86.31 93 ALA A CA 1
ATOM 734 C C . ALA A 1 93 ? 28.584 -1.579 -36.434 1.00 86.31 93 ALA A C 1
ATOM 736 O O . ALA A 1 93 ? 29.319 -1.364 -37.396 1.00 86.31 93 ALA A O 1
ATOM 737 N N . ASP A 1 94 ? 27.877 -0.600 -35.853 1.00 85.75 94 ASP A N 1
ATOM 738 C CA . ASP A 1 94 ? 27.904 0.789 -36.321 1.00 85.75 94 ASP A CA 1
ATOM 739 C C . ASP A 1 94 ? 29.328 1.392 -36.249 1.00 85.75 94 ASP A C 1
ATOM 741 O O . ASP A 1 94 ? 29.747 2.102 -37.164 1.00 85.75 94 ASP A O 1
ATOM 745 N N . LYS A 1 95 ? 30.104 1.088 -35.197 1.00 88.12 95 LYS A N 1
ATOM 746 C CA . LYS A 1 95 ? 31.513 1.515 -35.074 1.00 88.12 95 LYS A CA 1
ATOM 747 C C . LYS A 1 95 ? 32.430 0.804 -36.071 1.00 88.12 95 LYS A C 1
ATOM 749 O O . LYS A 1 95 ? 33.204 1.474 -36.744 1.00 88.12 95 LYS A O 1
ATOM 754 N N . GLN A 1 96 ? 32.303 -0.517 -36.208 1.00 89.75 96 GLN A N 1
ATOM 755 C CA . GLN A 1 96 ? 33.109 -1.302 -37.151 1.00 89.75 96 GLN A CA 1
ATOM 756 C C . GLN A 1 96 ? 32.927 -0.828 -38.592 1.00 89.75 96 GLN A C 1
ATOM 758 O O . GLN A 1 96 ? 33.906 -0.699 -39.318 1.00 89.75 96 GLN A O 1
ATOM 763 N N . MET A 1 97 ? 31.699 -0.500 -38.997 1.00 89.19 97 MET A N 1
ATOM 764 C CA . MET A 1 97 ? 31.443 0.040 -40.331 1.00 89.19 97 MET A CA 1
ATOM 765 C C . MET A 1 97 ? 32.109 1.406 -40.541 1.00 89.19 97 MET A C 1
ATOM 767 O O . MET A 1 97 ? 32.659 1.656 -41.610 1.00 89.19 97 MET A O 1
ATOM 771 N N . ILE A 1 98 ? 32.104 2.292 -39.537 1.00 90.25 98 ILE A N 1
ATOM 772 C CA . ILE A 1 98 ? 32.830 3.571 -39.616 1.00 90.25 98 ILE A CA 1
ATOM 773 C C . ILE A 1 98 ? 34.332 3.317 -39.793 1.00 90.25 98 ILE A C 1
ATOM 775 O O . ILE A 1 98 ? 34.932 3.899 -40.696 1.00 90.25 98 ILE A O 1
ATOM 779 N N . ASP A 1 99 ? 34.914 2.430 -38.985 1.00 91.69 99 ASP A N 1
ATOM 780 C CA . ASP A 1 99 ? 36.342 2.104 -39.042 1.00 91.69 99 ASP A CA 1
ATOM 781 C C . ASP A 1 99 ? 36.725 1.502 -40.406 1.00 91.69 99 ASP A C 1
ATOM 783 O O . ASP A 1 99 ? 37.745 1.868 -40.992 1.00 91.69 99 ASP A O 1
ATOM 787 N N . GLU A 1 100 ? 35.894 0.619 -40.962 1.00 90.00 100 GLU A N 1
ATOM 788 C CA . GLU A 1 100 ? 36.108 0.033 -42.290 1.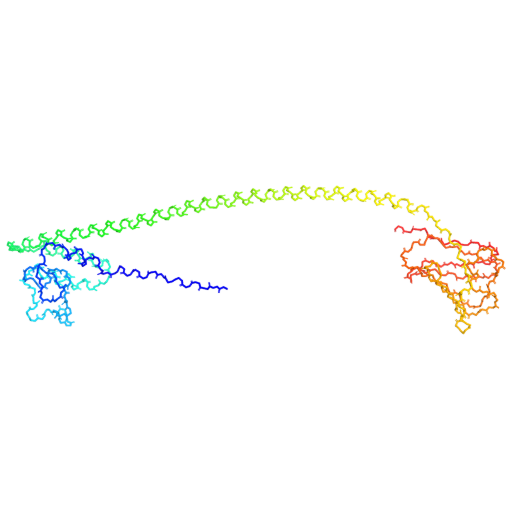00 90.00 100 GLU A CA 1
ATOM 789 C C . GLU A 1 100 ? 36.040 1.078 -43.405 1.00 90.00 100 GLU A C 1
ATOM 791 O O . GLU A 1 100 ? 36.882 1.075 -44.304 1.00 90.00 100 GLU A O 1
ATOM 796 N N . LEU A 1 101 ? 35.088 2.011 -43.330 1.00 90.38 101 LEU A N 1
ATOM 797 C CA . LEU A 1 101 ? 34.946 3.097 -44.300 1.00 90.38 101 LEU A CA 1
ATOM 798 C C . LEU A 1 101 ? 36.104 4.108 -44.226 1.00 90.38 101 LEU A C 1
ATOM 800 O O . LEU A 1 101 ? 36.546 4.627 -45.261 1.00 90.38 101 LEU A O 1
ATOM 804 N N . GLU A 1 102 ? 36.610 4.400 -43.027 1.00 90.00 102 GLU A N 1
ATOM 805 C CA . GLU A 1 102 ? 37.751 5.299 -42.817 1.00 90.00 102 GLU A CA 1
ATOM 806 C C . GLU A 1 102 ? 39.058 4.685 -43.353 1.00 90.00 102 GLU A C 1
ATOM 808 O O . GLU A 1 102 ? 39.836 5.390 -44.007 1.00 90.00 102 GLU A O 1
ATOM 813 N N . ASN A 1 103 ? 39.237 3.367 -43.198 1.00 91.12 103 ASN A N 1
ATOM 814 C CA . ASN A 1 103 ? 40.454 2.633 -43.563 1.00 91.12 103 ASN A CA 1
ATOM 815 C C . ASN A 1 103 ? 40.523 2.138 -45.022 1.00 91.12 103 ASN A C 1
ATOM 817 O O . ASN A 1 103 ? 41.462 1.427 -45.378 1.00 91.12 103 ASN A O 1
ATOM 821 N N . ILE A 1 104 ? 39.583 2.515 -45.899 1.00 88.19 104 ILE A N 1
ATOM 822 C CA . ILE A 1 104 ? 39.650 2.168 -47.331 1.00 88.19 104 ILE A CA 1
ATOM 823 C C . ILE A 1 104 ? 40.914 2.789 -47.970 1.00 88.19 104 ILE A C 1
ATOM 825 O O . ILE A 1 104 ? 40.994 4.021 -48.068 1.00 88.19 104 ILE A O 1
ATOM 829 N N . PRO A 1 105 ? 41.881 1.989 -48.472 1.00 84.44 105 PRO A N 1
ATOM 830 C CA . PRO A 1 105 ? 43.104 2.515 -49.072 1.00 84.44 105 PRO A CA 1
ATOM 831 C C . PRO A 1 105 ? 42.834 3.047 -50.484 1.00 84.44 105 PRO A C 1
ATOM 833 O O . PRO A 1 105 ? 42.145 2.400 -51.274 1.00 84.44 105 PRO A O 1
ATOM 836 N N . ASN A 1 106 ? 43.400 4.208 -50.827 1.00 84.50 106 ASN A N 1
ATOM 837 C CA . ASN A 1 106 ? 43.296 4.830 -52.158 1.00 84.50 106 ASN A CA 1
ATOM 838 C C . ASN A 1 106 ? 41.858 4.825 -52.737 1.00 84.50 106 ASN A C 1
ATOM 840 O O . ASN A 1 106 ? 41.603 4.189 -53.762 1.00 84.50 106 ASN A O 1
ATOM 844 N N . PRO A 1 107 ? 40.883 5.487 -52.080 1.00 86.25 107 PRO A N 1
ATOM 845 C CA . PRO A 1 107 ? 39.496 5.483 -52.533 1.00 86.25 107 PRO A CA 1
ATOM 846 C C . PRO A 1 107 ? 39.319 6.308 -53.811 1.00 86.25 107 PRO A C 1
ATOM 848 O O . PRO A 1 107 ? 39.866 7.411 -53.944 1.00 86.25 107 PRO A O 1
ATOM 851 N N . THR A 1 108 ? 38.491 5.803 -54.724 1.00 88.44 108 THR A N 1
ATOM 852 C CA . THR A 1 108 ? 38.046 6.547 -55.911 1.00 88.44 108 THR A CA 1
ATOM 853 C C . THR A 1 108 ? 37.250 7.795 -55.506 1.00 88.44 108 THR A C 1
ATOM 855 O O . THR A 1 108 ? 36.753 7.901 -54.384 1.00 88.44 108 THR A O 1
ATOM 858 N N . PHE A 1 109 ? 37.084 8.766 -56.413 1.00 84.69 109 PHE A N 1
ATOM 859 C CA . PHE A 1 109 ? 36.301 9.979 -56.122 1.00 84.69 109 PHE A CA 1
ATOM 860 C C . PHE A 1 109 ? 34.866 9.660 -55.657 1.00 84.69 109 PHE A C 1
ATOM 862 O O . PHE A 1 109 ? 34.374 10.274 -54.710 1.00 84.69 109 PHE A O 1
ATOM 869 N N . LYS A 1 110 ? 34.228 8.647 -56.264 1.00 84.75 110 LYS A N 1
ATOM 870 C CA . LYS A 1 110 ? 32.897 8.165 -55.864 1.00 84.75 110 LYS A CA 1
ATOM 871 C C . LYS A 1 110 ? 32.912 7.565 -54.453 1.00 84.75 110 LYS A C 1
ATOM 873 O O . LYS A 1 110 ? 32.113 7.987 -53.622 1.00 84.75 110 LYS A O 1
ATOM 878 N N . GLU A 1 111 ? 33.858 6.673 -54.148 1.00 87.12 111 GLU A N 1
ATOM 879 C CA . GLU A 1 111 ? 33.999 6.073 -52.809 1.00 87.12 111 GLU A CA 1
ATOM 880 C C . GLU A 1 111 ? 34.276 7.133 -51.728 1.00 87.12 111 GLU A C 1
ATOM 882 O O . GLU A 1 111 ? 33.731 7.041 -50.629 1.00 87.12 111 GLU A O 1
ATOM 887 N N . LYS A 1 112 ? 35.068 8.176 -52.031 1.00 87.06 112 LYS A N 1
ATOM 888 C CA . LYS A 1 112 ? 35.336 9.292 -51.103 1.00 87.06 112 LYS A CA 1
ATOM 889 C C . LYS A 1 112 ? 34.063 10.036 -50.706 1.00 87.06 112 LYS A C 1
ATOM 891 O O . LYS A 1 112 ? 33.900 10.355 -49.529 1.00 87.06 112 LYS A O 1
ATOM 896 N N . LEU A 1 113 ? 33.183 10.317 -51.666 1.00 85.62 113 LEU A N 1
ATOM 897 C CA . LEU A 1 113 ? 31.928 11.017 -51.399 1.00 85.62 113 LEU A CA 1
ATOM 898 C C . LEU A 1 113 ? 30.943 10.119 -50.641 1.00 85.62 113 LEU A C 1
ATOM 900 O O . LEU A 1 113 ? 30.369 10.541 -49.638 1.00 85.62 113 LEU A O 1
ATOM 904 N N . GLN A 1 114 ? 30.795 8.869 -51.087 1.00 85.12 114 GLN A N 1
ATOM 905 C CA . GLN A 1 114 ? 29.882 7.897 -50.484 1.00 85.12 114 GLN A CA 1
ATOM 906 C C . GLN A 1 114 ? 30.256 7.605 -49.029 1.00 85.12 114 GLN A C 1
ATOM 908 O O . GLN A 1 114 ? 29.417 7.750 -48.142 1.00 85.12 114 GLN A O 1
ATOM 913 N N . ARG A 1 115 ? 31.529 7.294 -48.745 1.00 87.31 115 ARG A N 1
ATOM 914 C CA . ARG A 1 115 ? 31.976 7.035 -47.369 1.00 87.31 115 ARG A CA 1
ATOM 915 C C . ARG A 1 115 ? 31.786 8.253 -46.464 1.00 87.31 115 ARG A C 1
ATOM 917 O O . ARG A 1 115 ? 31.359 8.097 -45.328 1.00 87.31 115 ARG A O 1
ATOM 924 N N . ALA A 1 116 ? 32.057 9.467 -46.958 1.00 86.50 116 ALA A N 1
ATOM 925 C CA . ALA A 1 116 ? 31.925 10.686 -46.162 1.00 86.50 116 ALA A CA 1
ATOM 926 C C . ALA A 1 116 ? 30.467 10.940 -45.751 1.00 86.50 116 ALA A C 1
ATOM 928 O O . ALA A 1 116 ? 30.204 11.304 -44.603 1.00 86.50 116 ALA A O 1
ATOM 929 N N . LEU A 1 117 ? 29.522 10.701 -46.668 1.00 86.00 117 LEU A N 1
ATOM 930 C CA . LEU A 1 117 ? 28.093 10.781 -46.380 1.00 86.00 117 LEU A CA 1
ATOM 931 C C . LEU A 1 117 ? 27.688 9.752 -45.317 1.00 86.00 117 LEU A C 1
ATOM 933 O O . LEU A 1 117 ? 27.091 10.119 -44.306 1.00 86.00 117 LEU A O 1
ATOM 937 N N . ILE A 1 118 ? 28.062 8.486 -45.510 1.00 84.94 118 ILE A N 1
ATOM 938 C CA . ILE A 1 118 ? 27.691 7.392 -44.608 1.00 84.94 118 ILE A CA 1
ATOM 939 C C . ILE A 1 118 ? 28.301 7.576 -43.213 1.00 84.94 118 ILE A C 1
ATOM 941 O O . ILE A 1 118 ? 27.568 7.546 -42.227 1.00 84.94 118 ILE A O 1
ATOM 945 N N . ILE A 1 119 ? 29.596 7.890 -43.106 1.00 87.44 119 ILE A N 1
ATOM 946 C CA . ILE A 1 119 ? 30.263 8.156 -41.819 1.00 87.44 119 ILE A CA 1
ATOM 947 C C . ILE A 1 119 ? 29.554 9.285 -41.058 1.00 87.44 119 ILE A C 1
ATOM 949 O O . ILE A 1 119 ? 29.335 9.179 -39.849 1.00 87.44 119 ILE A O 1
ATOM 953 N N . LYS A 1 120 ? 29.164 10.367 -41.748 1.00 87.88 120 LYS A N 1
ATOM 954 C CA . LYS A 1 120 ? 28.446 11.488 -41.126 1.00 87.88 120 LYS A CA 1
ATOM 955 C C . LYS A 1 120 ? 27.094 11.044 -40.561 1.00 87.88 120 LYS A C 1
ATOM 957 O O . LYS A 1 120 ? 26.765 11.415 -39.434 1.00 87.88 120 LYS A O 1
ATOM 962 N N . LEU A 1 121 ? 26.341 10.243 -41.315 1.00 83.44 121 LEU A N 1
ATOM 963 C CA . LEU A 1 121 ? 25.047 9.708 -40.883 1.00 83.44 121 LEU A CA 1
ATOM 964 C C . LEU A 1 121 ? 25.189 8.761 -39.685 1.00 83.44 121 LEU A C 1
ATOM 966 O O . LEU A 1 121 ? 24.459 8.900 -38.704 1.00 83.44 121 LEU A O 1
ATOM 970 N N . MET A 1 122 ? 26.168 7.857 -39.711 1.00 84.75 122 MET A N 1
ATOM 971 C CA . MET A 1 122 ? 26.398 6.903 -38.623 1.00 84.75 122 MET A CA 1
ATOM 972 C C . MET A 1 122 ? 26.865 7.586 -37.334 1.00 84.75 122 MET A C 1
ATOM 974 O O . MET A 1 122 ? 26.346 7.297 -36.256 1.00 84.75 122 MET A O 1
ATOM 978 N N . LYS A 1 123 ? 27.784 8.558 -37.424 1.00 85.81 123 LYS A N 1
ATOM 979 C CA . LYS A 1 123 ? 28.214 9.350 -36.257 1.00 85.81 123 LYS A CA 1
ATOM 980 C C . LYS A 1 123 ? 27.058 10.162 -35.665 1.00 85.81 123 LYS A C 1
ATOM 982 O O . LYS A 1 123 ? 26.972 10.288 -34.444 1.00 85.81 123 LYS A O 1
ATOM 987 N N . ALA A 1 124 ? 26.168 10.704 -36.500 1.00 85.06 124 ALA A N 1
ATOM 988 C CA . ALA A 1 124 ? 24.974 11.409 -36.034 1.00 85.06 124 ALA A CA 1
ATOM 989 C C . ALA A 1 124 ? 24.007 10.471 -35.293 1.00 85.06 124 ALA A C 1
ATOM 991 O O . ALA A 1 124 ? 23.521 10.824 -34.220 1.00 85.06 124 ALA A O 1
ATOM 992 N N . LYS A 1 125 ? 23.795 9.261 -35.822 1.00 81.88 125 LYS A N 1
ATOM 993 C CA . LYS A 1 125 ? 22.976 8.220 -35.191 1.00 81.88 125 LYS A CA 1
ATOM 994 C C . LYS A 1 125 ? 23.510 7.833 -33.808 1.00 81.88 125 LYS A C 1
ATOM 996 O O . LYS A 1 125 ? 22.780 7.952 -32.831 1.00 81.88 125 LYS A O 1
ATOM 1001 N N . LEU A 1 126 ? 24.798 7.487 -33.703 1.00 83.62 126 LEU A N 1
ATOM 1002 C CA . LEU A 1 126 ? 25.419 7.105 -32.426 1.00 83.62 126 LEU A CA 1
ATOM 1003 C C . LEU A 1 126 ? 25.279 8.194 -31.349 1.00 83.62 126 LEU A C 1
ATOM 1005 O O . LEU A 1 126 ? 25.015 7.879 -30.189 1.00 83.62 126 LEU A O 1
ATOM 1009 N N . LYS A 1 127 ? 25.429 9.474 -31.729 1.00 85.69 127 LYS A N 1
ATOM 1010 C CA . LYS A 1 127 ? 25.220 10.622 -30.828 1.00 85.69 127 LYS A CA 1
ATOM 1011 C C . LYS A 1 127 ? 23.768 10.749 -30.373 1.00 85.69 127 LYS A C 1
ATOM 1013 O O . LYS A 1 127 ? 23.519 11.011 -29.202 1.00 85.69 127 LYS A O 1
ATOM 1018 N N . LEU A 1 128 ? 22.812 10.579 -31.285 1.00 85.00 128 LEU A N 1
ATOM 1019 C CA . LEU A 1 128 ? 21.393 10.642 -30.945 1.00 85.00 128 LEU A CA 1
ATOM 1020 C C . LEU A 1 128 ? 21.011 9.536 -29.953 1.00 85.00 128 LEU A C 1
ATOM 1022 O O . LEU A 1 128 ? 20.300 9.805 -28.989 1.00 85.00 128 LEU A O 1
ATOM 1026 N N . ASP A 1 129 ? 21.518 8.322 -30.153 1.00 82.31 129 ASP A N 1
ATOM 1027 C CA . ASP A 1 129 ? 21.240 7.193 -29.263 1.00 82.31 129 ASP A CA 1
ATOM 1028 C C . ASP A 1 129 ? 21.858 7.401 -27.872 1.00 82.31 129 ASP A C 1
ATOM 1030 O O . ASP A 1 129 ? 21.195 7.156 -26.864 1.00 82.31 129 ASP A O 1
ATOM 1034 N N . THR A 1 130 ? 23.077 7.951 -27.791 1.00 85.50 130 THR A N 1
ATOM 1035 C CA . THR A 1 130 ? 23.684 8.315 -26.495 1.00 85.50 130 THR A CA 1
ATOM 1036 C C . THR A 1 130 ? 22.895 9.405 -25.773 1.00 85.50 130 THR A C 1
ATOM 1038 O O . THR A 1 130 ? 22.675 9.291 -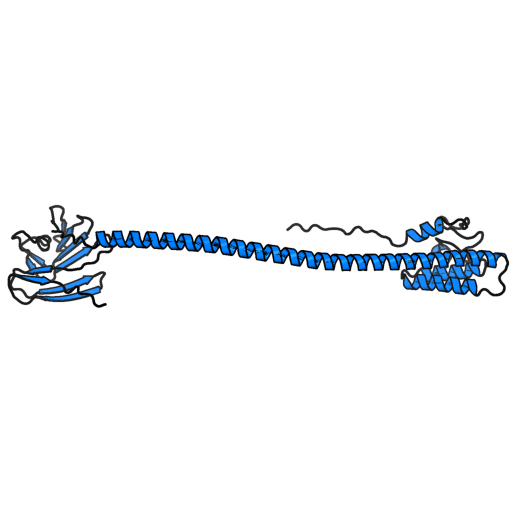24.569 1.00 85.50 130 THR A O 1
ATOM 1041 N N . LEU A 1 131 ? 22.420 10.431 -26.485 1.00 87.81 131 LEU A N 1
ATOM 1042 C CA . LEU A 1 131 ? 21.576 11.478 -25.897 1.00 87.81 131 LEU A CA 1
ATOM 1043 C C . LEU A 1 131 ? 20.245 10.920 -25.379 1.00 87.81 131 LEU A C 1
ATOM 1045 O O . LEU A 1 131 ? 19.832 11.265 -24.276 1.00 87.81 131 LEU A O 1
ATOM 1049 N N . LYS A 1 132 ? 19.595 10.020 -26.127 1.00 87.12 132 LYS A N 1
ATOM 1050 C CA . LYS A 1 132 ? 18.368 9.343 -25.676 1.00 87.12 132 LYS A CA 1
ATOM 1051 C C . LYS A 1 132 ? 18.601 8.518 -24.410 1.00 87.12 132 LYS A C 1
ATOM 1053 O O . LYS A 1 132 ? 17.777 8.553 -23.499 1.00 87.12 132 LYS A O 1
ATOM 1058 N N . GLN A 1 133 ? 19.724 7.802 -24.336 1.00 86.88 133 GLN A N 1
ATOM 1059 C CA . GLN A 1 133 ? 20.097 7.037 -23.144 1.00 86.88 133 GLN A CA 1
ATOM 1060 C C . GLN A 1 133 ? 20.337 7.945 -21.936 1.00 86.88 133 GLN A C 1
ATOM 1062 O O . GLN A 1 133 ? 19.840 7.654 -20.852 1.00 86.88 133 GLN A O 1
ATOM 1067 N N . GLN A 1 134 ? 21.053 9.058 -22.122 1.00 91.38 134 GLN A N 1
ATOM 1068 C CA . GLN A 1 134 ? 21.284 10.042 -21.062 1.00 91.38 134 GLN A CA 1
ATOM 1069 C C . GLN A 1 134 ? 19.982 10.685 -20.581 1.00 91.38 134 GLN A C 1
ATOM 1071 O O . GLN A 1 134 ? 19.794 10.819 -19.376 1.00 91.38 134 GLN A O 1
ATOM 1076 N N . LEU A 1 135 ? 19.081 11.032 -21.505 1.00 91.81 135 LEU A N 1
ATOM 1077 C CA . LEU A 1 135 ? 17.766 11.576 -21.175 1.00 91.81 135 LEU A CA 1
ATOM 1078 C C . LEU A 1 135 ? 16.954 10.578 -20.343 1.00 91.81 135 LEU A C 1
ATOM 1080 O O . LEU A 1 135 ? 16.486 10.923 -19.268 1.00 91.81 135 LEU A O 1
ATOM 1084 N N . THR A 1 136 ? 16.900 9.316 -20.776 1.00 89.94 136 THR A N 1
ATOM 1085 C CA . THR A 1 136 ? 16.189 8.253 -20.047 1.00 89.94 136 THR A CA 1
ATOM 1086 C C . THR A 1 136 ? 16.776 8.032 -18.650 1.00 89.94 136 THR A C 1
ATOM 1088 O O . THR A 1 136 ? 16.041 7.903 -17.678 1.00 89.94 136 THR A O 1
ATOM 1091 N N . ALA A 1 137 ? 18.107 8.009 -18.523 1.00 93.44 137 ALA A N 1
ATOM 1092 C CA . ALA A 1 137 ? 18.766 7.845 -17.229 1.00 93.44 137 ALA A CA 1
ATOM 1093 C C . ALA A 1 137 ? 18.501 9.030 -16.285 1.00 93.44 137 ALA A C 1
ATOM 1095 O O . ALA A 1 137 ? 18.357 8.839 -15.077 1.00 93.44 137 ALA A O 1
ATOM 1096 N N . LEU A 1 138 ? 18.439 10.247 -16.833 1.00 95.00 138 LEU A N 1
ATOM 1097 C CA . LEU A 1 138 ? 18.110 11.447 -16.076 1.00 95.00 138 LEU A CA 1
ATOM 1098 C C . LEU A 1 138 ? 16.647 11.433 -15.617 1.00 95.00 138 LEU A C 1
ATOM 1100 O O . LEU A 1 138 ? 16.397 11.717 -14.450 1.00 95.00 138 LEU A O 1
ATOM 1104 N N . ASP A 1 139 ? 15.717 11.044 -16.491 1.00 93.06 139 ASP A N 1
ATOM 1105 C CA . ASP A 1 139 ? 14.293 10.919 -16.165 1.00 93.06 139 ASP A CA 1
ATOM 1106 C C . ASP A 1 139 ? 14.070 9.926 -15.017 1.00 93.06 139 ASP A C 1
ATOM 1108 O O . ASP A 1 139 ? 13.376 10.246 -14.048 1.00 93.06 139 ASP A O 1
ATOM 1112 N N . THR A 1 140 ? 14.717 8.754 -15.064 1.00 94.06 140 THR A N 1
ATOM 1113 C CA . THR A 1 140 ? 14.659 7.774 -13.968 1.00 94.06 140 THR A CA 1
ATOM 1114 C C . THR A 1 140 ? 15.214 8.361 -12.674 1.00 94.06 140 THR A C 1
ATOM 1116 O O . THR A 1 140 ? 14.569 8.272 -11.635 1.00 94.06 140 THR A O 1
ATOM 1119 N N . LYS A 1 141 ? 16.374 9.029 -12.728 1.00 96.94 141 LYS A N 1
ATOM 1120 C CA . LYS A 1 141 ? 17.000 9.615 -11.537 1.00 96.94 141 LYS A CA 1
ATOM 1121 C C . LYS A 1 141 ? 16.135 10.704 -10.894 1.00 96.94 141 LYS A C 1
ATOM 1123 O O . LYS A 1 141 ? 16.008 10.728 -9.674 1.00 96.94 141 LYS A O 1
ATOM 1128 N N . ILE A 1 142 ? 15.547 11.588 -11.703 1.00 95.62 142 ILE A N 1
ATOM 1129 C CA . ILE A 1 142 ? 14.632 12.635 -11.224 1.00 95.62 142 ILE A CA 1
ATOM 1130 C C . ILE A 1 142 ? 13.393 11.998 -10.593 1.00 95.62 142 ILE A C 1
ATOM 1132 O O . ILE A 1 142 ? 12.961 12.435 -9.530 1.00 95.62 142 ILE A O 1
ATOM 1136 N N . THR A 1 143 ? 12.838 10.961 -11.223 1.00 94.06 143 THR A N 1
ATOM 1137 C CA . THR A 1 143 ? 11.655 10.256 -10.712 1.00 94.06 143 THR A CA 1
ATOM 1138 C C . THR A 1 143 ? 11.942 9.607 -9.358 1.00 94.06 143 THR A C 1
ATOM 1140 O O . THR A 1 143 ? 11.195 9.840 -8.412 1.00 94.06 143 THR A O 1
ATOM 1143 N N . ASP A 1 144 ? 13.058 8.887 -9.228 1.00 96.06 144 ASP A N 1
ATOM 1144 C CA . ASP A 1 144 ? 13.468 8.239 -7.975 1.00 96.06 144 ASP A CA 1
ATOM 1145 C C . ASP A 1 144 ? 13.681 9.258 -6.838 1.00 96.06 144 ASP A C 1
ATOM 1147 O O . ASP A 1 144 ? 13.298 9.029 -5.686 1.00 96.06 144 ASP A O 1
ATOM 1151 N N . GLU A 1 145 ? 14.295 10.403 -7.149 1.00 96.19 145 GLU A N 1
ATOM 1152 C CA . GLU A 1 145 ? 14.551 11.469 -6.176 1.00 96.19 145 GLU A CA 1
ATOM 1153 C C . GLU A 1 145 ? 13.247 12.146 -5.729 1.00 96.19 145 GLU A C 1
ATOM 1155 O O . GLU A 1 145 ? 13.023 12.324 -4.528 1.00 96.19 145 GLU A O 1
ATOM 1160 N N . LEU A 1 146 ? 12.333 12.409 -6.669 1.00 95.88 146 LEU A N 1
ATOM 1161 C CA . LEU A 1 146 ? 11.006 12.949 -6.379 1.00 95.88 146 LEU A CA 1
ATOM 1162 C C . LEU A 1 146 ? 10.172 11.979 -5.528 1.00 95.88 146 LEU A C 1
ATOM 1164 O O . LEU A 1 146 ? 9.552 12.390 -4.546 1.00 95.88 146 LEU A O 1
ATOM 1168 N N . GLU A 1 147 ? 10.168 10.685 -5.859 1.00 93.94 147 GLU A N 1
ATOM 1169 C CA . GLU A 1 147 ? 9.454 9.662 -5.087 1.00 93.94 147 GLU A CA 1
ATOM 1170 C C . GLU A 1 147 ? 9.970 9.572 -3.648 1.00 93.94 147 GLU A C 1
ATOM 1172 O O . GLU A 1 147 ? 9.182 9.440 -2.703 1.00 93.94 147 GLU A O 1
ATOM 1177 N N . LYS A 1 148 ? 11.286 9.711 -3.457 1.00 96.31 148 LYS A N 1
ATOM 1178 C CA . LYS A 1 148 ? 11.900 9.739 -2.130 1.00 96.31 148 LYS A CA 1
ATOM 1179 C C . LYS A 1 148 ? 11.441 10.951 -1.318 1.00 96.31 148 LYS A C 1
ATOM 1181 O O . LYS A 1 148 ? 11.052 10.783 -0.159 1.00 96.31 148 LYS A O 1
ATOM 1186 N N . GLU A 1 149 ? 11.453 12.150 -1.900 1.00 95.56 149 GLU A N 1
ATOM 1187 C CA . GLU A 1 149 ? 10.986 13.366 -1.219 1.00 95.56 149 GLU A CA 1
ATOM 1188 C C . GLU A 1 149 ? 9.493 13.294 -0.875 1.00 95.56 149 GLU A C 1
ATOM 1190 O O . GLU A 1 149 ? 9.096 13.563 0.264 1.00 95.56 149 GLU A O 1
ATOM 1195 N N . VAL A 1 150 ? 8.664 12.837 -1.818 1.00 95.75 150 VAL A N 1
ATOM 1196 C CA . VAL A 1 150 ? 7.228 12.613 -1.595 1.00 95.75 150 VAL A CA 1
ATOM 1197 C C . VAL A 1 150 ? 7.004 11.594 -0.476 1.00 95.75 150 VAL A C 1
ATOM 1199 O O . VAL A 1 150 ? 6.128 11.790 0.371 1.00 95.75 150 VAL A O 1
ATOM 1202 N N . GLY A 1 151 ? 7.811 10.532 -0.416 1.00 96.81 151 GLY A N 1
ATOM 1203 C CA . GLY A 1 151 ? 7.774 9.542 0.659 1.00 96.81 151 GLY A CA 1
ATOM 1204 C C . GLY A 1 151 ? 8.044 10.147 2.040 1.00 96.81 151 GLY A C 1
ATOM 1205 O O . GLY A 1 151 ? 7.306 9.873 2.990 1.00 96.81 151 GLY A O 1
ATOM 1206 N N . VAL A 1 152 ? 9.053 11.018 2.155 1.00 96.19 152 VAL A N 1
ATOM 1207 C CA . VAL A 1 152 ? 9.371 11.728 3.407 1.00 96.19 152 VAL A CA 1
ATOM 1208 C C . VAL A 1 152 ? 8.207 12.620 3.840 1.00 96.19 152 VAL A C 1
ATOM 1210 O O . VAL A 1 152 ? 7.771 12.541 4.991 1.00 96.19 152 VAL A O 1
ATOM 1213 N N . ILE A 1 153 ? 7.656 13.417 2.921 1.00 95.25 153 ILE A N 1
ATOM 1214 C CA . ILE A 1 153 ? 6.528 14.318 3.205 1.00 95.25 153 ILE A CA 1
ATOM 1215 C C . ILE A 1 153 ? 5.289 13.522 3.628 1.00 95.25 153 ILE A C 1
ATOM 1217 O O . ILE A 1 153 ? 4.628 13.870 4.609 1.00 95.25 153 ILE A O 1
ATOM 1221 N N . LYS A 1 154 ? 4.989 12.420 2.932 1.00 95.50 154 LYS A N 1
ATOM 1222 C CA . LYS A 1 154 ? 3.861 11.541 3.257 1.00 95.50 154 LYS A CA 1
ATOM 1223 C C . LYS A 1 154 ? 3.984 10.971 4.667 1.00 95.50 154 LYS A C 1
ATOM 1225 O O . LYS A 1 154 ? 3.017 11.029 5.425 1.00 95.50 154 LYS A O 1
ATOM 1230 N N . ASN A 1 155 ? 5.162 10.470 5.033 1.00 94.19 155 ASN A N 1
ATOM 1231 C CA . ASN A 1 155 ? 5.414 9.938 6.372 1.00 94.19 155 ASN A CA 1
ATOM 1232 C C . ASN A 1 155 ? 5.292 11.028 7.443 1.00 94.19 155 ASN A C 1
ATOM 1234 O O . ASN A 1 155 ? 4.670 10.802 8.480 1.00 94.19 155 ASN A O 1
ATOM 1238 N N . PHE A 1 156 ? 5.831 12.222 7.183 1.00 94.25 156 PHE A N 1
ATOM 1239 C CA . PHE A 1 156 ? 5.715 13.355 8.099 1.00 94.25 156 PHE A CA 1
ATOM 1240 C C . PHE A 1 156 ? 4.252 13.734 8.356 1.00 94.25 156 PHE A C 1
ATOM 1242 O O . PHE A 1 156 ? 3.832 13.822 9.510 1.00 94.25 156 PHE A O 1
ATOM 1249 N N . LEU A 1 157 ? 3.455 13.901 7.294 1.00 92.25 157 LEU A N 1
ATOM 1250 C CA . LEU A 1 157 ? 2.036 14.233 7.414 1.00 92.25 157 LEU A CA 1
ATOM 1251 C C . LEU A 1 157 ? 1.266 13.132 8.148 1.00 92.25 157 LEU A C 1
ATOM 1253 O O . LEU A 1 157 ? 0.506 13.431 9.064 1.00 92.25 157 LEU A O 1
ATOM 1257 N N . GLN A 1 158 ? 1.483 11.862 7.795 1.00 91.25 158 GLN A N 1
ATOM 1258 C CA . GLN A 1 158 ? 0.808 10.740 8.451 1.00 91.25 158 GLN A CA 1
ATOM 1259 C C . GLN A 1 158 ? 1.100 10.677 9.951 1.00 91.25 158 GLN A C 1
ATOM 1261 O O . GLN A 1 158 ? 0.171 10.483 10.734 1.00 91.25 158 GLN A O 1
ATOM 1266 N N . ASN A 1 159 ? 2.358 10.863 10.354 1.00 91.94 159 ASN A N 1
ATOM 1267 C CA . ASN A 1 159 ? 2.735 10.857 11.765 1.00 91.94 159 ASN A CA 1
ATOM 1268 C C . ASN A 1 159 ? 2.135 12.055 12.501 1.00 91.94 159 ASN A C 1
ATOM 1270 O O . ASN A 1 159 ? 1.511 11.872 13.541 1.00 91.94 159 ASN A O 1
ATOM 1274 N N . LYS A 1 160 ? 2.222 13.256 11.917 1.00 91.44 160 LYS A N 1
ATOM 1275 C CA . LYS A 1 160 ? 1.661 14.469 12.519 1.00 91.44 160 LYS A CA 1
ATOM 1276 C C . LYS A 1 160 ? 0.150 14.363 12.736 1.00 91.44 160 LYS A C 1
ATOM 1278 O O . LYS A 1 160 ? -0.320 14.547 13.852 1.00 91.44 160 LYS A O 1
ATOM 1283 N N . PHE A 1 161 ? -0.608 13.976 11.705 1.00 89.81 161 PHE A N 1
ATOM 1284 C CA . PHE A 1 161 ? -2.058 13.787 11.833 1.00 89.81 161 PHE A CA 1
ATOM 1285 C C . PHE A 1 161 ? -2.420 12.672 12.817 1.00 89.81 161 PHE A C 1
ATOM 1287 O O . PHE A 1 161 ? -3.394 12.806 13.558 1.00 89.81 161 PHE A O 1
ATOM 1294 N N . ARG A 1 162 ? -1.657 11.571 12.836 1.00 92.56 162 ARG A N 1
ATOM 1295 C CA . ARG A 1 162 ? -1.880 10.468 13.777 1.00 92.56 162 ARG A CA 1
ATOM 1296 C C . ARG A 1 162 ? -1.695 10.930 15.219 1.00 92.56 162 ARG A C 1
ATOM 1298 O O . ARG A 1 162 ? -2.548 10.622 16.047 1.00 92.56 162 ARG A O 1
ATOM 1305 N N . ASP A 1 163 ? -0.610 11.634 15.516 1.00 92.50 163 ASP A N 1
ATOM 1306 C CA . ASP A 1 163 ? -0.278 12.041 16.880 1.00 92.50 163 ASP A CA 1
ATOM 1307 C C . ASP A 1 163 ? -1.216 13.138 17.385 1.00 92.50 163 ASP A C 1
ATOM 1309 O O . ASP A 1 163 ? -1.762 13.005 18.482 1.00 92.50 163 ASP A O 1
ATOM 1313 N N . ASP A 1 164 ? -1.499 14.153 16.564 1.00 93.31 164 ASP A N 1
ATOM 1314 C CA . ASP A 1 164 ? -2.426 15.234 16.915 1.00 93.31 164 ASP A CA 1
ATOM 1315 C C . ASP A 1 164 ? -3.833 14.680 17.198 1.00 93.31 164 ASP A C 1
ATOM 1317 O O . ASP A 1 164 ? -4.441 14.980 18.228 1.00 93.31 164 ASP A O 1
ATOM 1321 N N . MET A 1 165 ? -4.334 13.790 16.334 1.00 90.81 165 M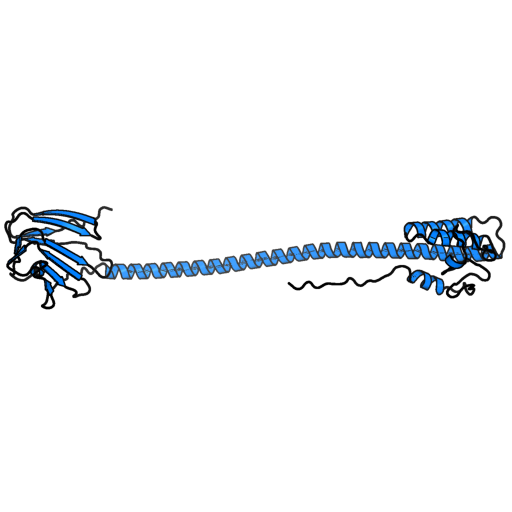ET A N 1
ATOM 1322 C CA . MET A 1 165 ? -5.656 13.183 16.505 1.00 90.81 165 MET A CA 1
ATOM 1323 C C . MET A 1 165 ? -5.704 12.231 17.703 1.00 90.81 165 MET A C 1
ATOM 1325 O O . MET A 1 165 ? -6.681 12.226 18.452 1.00 90.81 165 MET A O 1
ATOM 1329 N N . LYS A 1 166 ? -4.645 11.442 17.925 1.00 94.69 166 LYS A N 1
ATOM 1330 C CA . LYS A 1 166 ? -4.543 10.548 19.084 1.00 94.69 166 LYS A CA 1
ATOM 1331 C C . LYS A 1 166 ? -4.529 11.334 20.393 1.00 94.69 166 LYS A C 1
ATOM 1333 O O . LYS A 1 166 ? -5.211 10.934 21.336 1.00 94.69 166 LYS A O 1
ATOM 1338 N N . ASN A 1 167 ? -3.786 12.437 20.450 1.00 94.50 167 ASN A N 1
ATOM 1339 C CA . ASN A 1 167 ? -3.727 13.302 21.626 1.00 94.50 167 ASN A CA 1
ATOM 1340 C C . ASN A 1 167 ? -5.078 13.974 21.882 1.00 94.50 167 ASN A C 1
ATOM 1342 O O . ASN A 1 167 ? -5.582 13.891 23.000 1.00 94.50 167 ASN A O 1
ATOM 1346 N N . TYR A 1 168 ? -5.717 14.516 20.842 1.00 94.75 168 TYR A N 1
ATOM 1347 C CA . TYR A 1 168 ? -7.055 15.095 20.953 1.00 94.75 168 TYR A CA 1
ATOM 1348 C C . TYR A 1 168 ? -8.084 14.085 21.485 1.00 94.75 168 TYR A C 1
ATOM 1350 O O . TYR A 1 168 ? -8.790 14.364 22.453 1.00 94.75 168 TYR A O 1
ATOM 1358 N N . ILE A 1 169 ? -8.142 12.877 20.910 1.00 94.94 169 ILE A N 1
ATOM 1359 C CA . ILE A 1 169 ? -9.065 11.825 21.368 1.00 94.94 169 ILE A CA 1
ATOM 1360 C C . ILE A 1 169 ? -8.774 11.448 22.823 1.00 94.94 169 ILE A C 1
ATOM 1362 O O . ILE A 1 169 ? -9.703 11.306 23.618 1.00 94.94 169 ILE A O 1
ATOM 1366 N N . LYS A 1 170 ? -7.496 11.314 23.195 1.00 96.38 170 LYS A N 1
ATOM 1367 C CA . LYS A 1 170 ? -7.092 10.997 24.568 1.00 96.38 170 LYS A CA 1
ATOM 1368 C C . LYS A 1 170 ? -7.583 12.056 25.558 1.00 96.38 170 LYS A C 1
ATOM 1370 O O . LYS A 1 170 ? -8.114 11.697 26.606 1.00 96.38 170 LYS A O 1
ATOM 1375 N N . GLU A 1 171 ? -7.446 13.338 25.230 1.00 96.50 171 GLU A N 1
ATOM 1376 C CA . GLU A 1 171 ? -7.949 14.435 26.064 1.00 96.50 171 GLU A CA 1
ATOM 1377 C C . GLU A 1 171 ? -9.476 14.406 26.194 1.00 96.50 171 GLU A C 1
ATOM 1379 O O . GLU A 1 171 ? -9.993 14.480 27.309 1.00 96.50 171 GLU A O 1
ATOM 1384 N N . GLN A 1 172 ? -10.205 14.217 25.088 1.00 95.31 172 GLN A N 1
ATOM 1385 C CA . GLN A 1 172 ? -11.671 14.140 25.117 1.00 95.31 172 GLN A CA 1
ATOM 1386 C C . GLN A 1 172 ? -12.177 12.957 25.954 1.00 95.31 172 GLN A C 1
ATOM 1388 O O . GLN A 1 172 ? -13.115 13.109 26.739 1.00 95.31 172 GLN A O 1
ATOM 1393 N N . VAL A 1 173 ? -11.538 11.789 25.835 1.00 96.75 173 VAL A N 1
ATOM 1394 C CA . VAL A 1 173 ? -11.876 10.604 26.636 1.00 96.75 173 VAL A CA 1
ATOM 1395 C C . VAL A 1 173 ? -11.596 10.853 28.115 1.00 96.75 173 VAL A C 1
ATOM 1397 O O . VAL A 1 173 ? -12.453 10.558 28.944 1.00 96.75 173 VAL A O 1
ATOM 1400 N N . ASN A 1 174 ? -10.451 11.446 28.460 1.00 95.88 174 ASN A N 1
ATOM 1401 C CA . ASN A 1 174 ? -10.128 11.762 29.851 1.00 95.88 174 ASN A CA 1
ATOM 1402 C C . ASN A 1 174 ? -11.159 12.719 30.472 1.00 95.88 174 ASN A C 1
ATOM 1404 O O . ASN A 1 174 ? -11.640 12.465 31.573 1.00 95.88 174 ASN A O 1
ATOM 1408 N N . LEU A 1 175 ? -11.564 13.768 29.746 1.00 96.44 175 LEU A N 1
ATOM 1409 C CA . LEU A 1 175 ? -12.602 14.703 30.200 1.00 96.44 175 LEU A CA 1
ATOM 1410 C C . LEU A 1 175 ? -13.964 14.028 30.408 1.00 96.44 175 LEU A C 1
ATOM 1412 O O . LEU A 1 175 ? -14.734 14.441 31.278 1.00 96.44 175 LEU A O 1
ATOM 1416 N N . LEU A 1 176 ? -14.297 13.027 29.592 1.00 95.44 176 LEU A N 1
ATOM 1417 C CA . LEU A 1 176 ? -15.528 12.255 29.748 1.00 95.44 176 LEU A CA 1
ATOM 1418 C C . LEU A 1 176 ? -15.454 11.326 30.965 1.00 95.44 176 LEU A C 1
ATOM 1420 O O . LEU A 1 176 ? -16.400 11.274 31.746 1.00 95.44 176 LEU A O 1
ATOM 1424 N N . VAL A 1 177 ? -14.327 10.635 31.151 1.00 96.31 177 VAL A N 1
ATOM 1425 C CA . VAL A 1 177 ? -14.101 9.746 32.299 1.00 96.31 177 VAL A CA 1
ATOM 1426 C C . VAL A 1 177 ? -14.189 10.521 33.613 1.00 96.31 177 VAL A C 1
ATOM 1428 O O . VAL A 1 177 ? -14.868 10.062 34.529 1.00 96.31 177 VAL A O 1
ATOM 1431 N N . SER A 1 178 ? -13.583 11.711 33.698 1.00 95.56 178 SER A N 1
ATOM 1432 C CA . SER A 1 178 ? -13.700 12.570 34.883 1.00 95.56 178 SER A CA 1
ATOM 1433 C C . SER A 1 178 ? -15.152 12.952 35.176 1.00 95.56 178 SER A C 1
ATOM 1435 O O . SER A 1 178 ? -15.599 12.797 36.308 1.00 95.56 178 SER A O 1
ATOM 1437 N N . ARG A 1 179 ? -15.923 13.351 34.154 1.00 96.06 179 ARG A N 1
ATOM 1438 C CA . ARG A 1 179 ? -17.352 13.671 34.319 1.00 96.06 179 ARG A CA 1
ATOM 1439 C C . ARG A 1 179 ? -18.165 12.482 34.835 1.00 96.06 179 ARG A C 1
ATOM 1441 O O . ARG A 1 179 ? -18.939 12.634 35.771 1.00 96.06 179 ARG A O 1
ATOM 1448 N N . ILE A 1 180 ? -17.953 11.294 34.267 1.00 95.75 180 ILE A N 1
ATOM 1449 C CA . ILE A 1 180 ? -18.635 10.068 34.710 1.00 95.75 180 ILE A CA 1
ATOM 1450 C C . ILE A 1 180 ? -18.270 9.729 36.161 1.00 95.75 180 ILE A C 1
ATOM 1452 O O . ILE A 1 180 ? -19.131 9.297 36.927 1.00 95.75 180 ILE A O 1
ATOM 1456 N N . HIS A 1 181 ? -17.007 9.918 36.550 1.00 95.25 181 HIS A N 1
ATOM 1457 C CA . HIS A 1 181 ? -16.557 9.664 37.916 1.00 95.25 181 HIS A CA 1
ATOM 1458 C C . HIS A 1 181 ? -17.241 10.593 38.930 1.00 95.25 181 HIS A C 1
ATOM 1460 O O . HIS A 1 181 ? -17.731 10.123 39.959 1.00 95.25 181 HIS A O 1
ATOM 1466 N N . ASP A 1 182 ? -17.343 11.885 38.614 1.00 95.94 182 ASP A N 1
ATOM 1467 C CA . ASP A 1 182 ? -18.023 12.873 39.459 1.00 95.94 182 ASP A CA 1
ATOM 1468 C C . ASP A 1 182 ? -19.529 12.584 39.588 1.00 95.94 182 ASP A C 1
ATOM 1470 O O . ASP A 1 182 ? -20.103 12.668 40.684 1.00 95.94 182 ASP A O 1
ATOM 1474 N N . ASP A 1 183 ? -20.171 12.179 38.489 1.00 96.19 183 ASP A N 1
ATOM 1475 C CA . ASP A 1 183 ? -21.572 11.754 38.489 1.00 96.19 183 ASP A CA 1
ATOM 1476 C C . ASP A 1 183 ? -21.775 10.506 39.358 1.00 96.19 183 ASP A C 1
ATOM 1478 O O . ASP A 1 183 ? -22.704 10.462 40.171 1.00 96.19 183 ASP A O 1
ATOM 1482 N N . PHE A 1 184 ? -20.886 9.514 39.251 1.00 95.44 184 PHE A N 1
ATOM 1483 C CA . PHE A 1 184 ? -20.930 8.299 40.065 1.00 95.44 184 PHE A CA 1
ATOM 1484 C C . PHE A 1 184 ? -20.802 8.612 41.560 1.00 95.44 184 PHE A C 1
ATOM 1486 O O . PHE A 1 184 ? -21.659 8.204 42.345 1.00 95.44 184 PHE A O 1
ATOM 1493 N N . LEU A 1 185 ? -19.804 9.413 41.948 1.00 94.62 185 LEU A N 1
ATOM 1494 C CA . LEU A 1 185 ? -19.620 9.889 43.325 1.00 94.62 185 LEU A CA 1
ATOM 1495 C C . LEU A 1 185 ? -20.866 10.612 43.854 1.00 94.62 185 LEU A C 1
ATOM 1497 O O . LEU A 1 185 ? -21.240 10.487 45.024 1.00 94.62 185 LEU A O 1
ATOM 1501 N N . THR A 1 186 ? -21.527 11.384 42.994 1.00 94.81 186 THR A N 1
ATOM 1502 C CA . THR A 1 186 ? -22.760 12.090 43.348 1.00 94.81 186 THR A CA 1
ATOM 1503 C C . THR A 1 186 ? -23.913 11.118 43.597 1.00 94.81 186 THR A C 1
ATOM 1505 O O . THR A 1 186 ? -24.679 11.311 44.545 1.00 94.81 186 THR A O 1
ATOM 1508 N N . GLN A 1 187 ? -24.047 10.072 42.780 1.00 93.88 187 GLN A N 1
ATOM 1509 C CA . GLN A 1 187 ? -25.065 9.035 42.968 1.00 93.88 187 GLN A CA 1
ATOM 1510 C C . GLN A 1 187 ? -24.797 8.187 44.213 1.00 93.88 187 GLN A C 1
ATOM 1512 O O . GLN A 1 187 ? -25.723 7.946 44.985 1.00 93.88 187 GLN A O 1
ATOM 1517 N N . GLU A 1 188 ? -23.543 7.815 44.468 1.00 91.81 188 GLU A N 1
ATOM 1518 C CA . GLU A 1 188 ? -23.147 7.061 45.661 1.00 91.81 188 GLU A CA 1
ATOM 1519 C C . GLU A 1 188 ? -23.533 7.817 46.941 1.00 91.81 188 GLU A C 1
ATOM 1521 O O . GLU A 1 188 ? -24.221 7.279 47.807 1.00 91.81 188 GLU A O 1
ATOM 1526 N N . LYS A 1 189 ? -23.237 9.123 47.008 1.00 93.81 189 LYS A N 1
ATOM 1527 C CA . LYS A 1 189 ? -23.662 9.980 48.128 1.00 93.81 189 LYS A CA 1
ATOM 1528 C C . LYS A 1 189 ? -25.182 10.030 48.301 1.00 93.81 189 LYS A C 1
ATOM 1530 O O . LYS A 1 189 ? -25.661 10.121 49.433 1.00 93.81 189 LYS A O 1
ATOM 1535 N N . LYS A 1 190 ? -25.958 10.024 47.210 1.00 93.75 190 LYS A N 1
ATOM 1536 C CA . LYS A 1 190 ? -27.432 9.986 47.279 1.00 93.75 190 LYS A CA 1
ATOM 1537 C C . LYS A 1 190 ? -27.923 8.640 47.811 1.00 93.75 190 LYS A C 1
ATOM 1539 O O . LYS A 1 190 ? -28.820 8.630 48.652 1.00 93.75 190 LYS A O 1
ATOM 1544 N N . LEU A 1 191 ? -27.318 7.538 47.370 1.00 88.81 191 LEU A N 1
ATOM 1545 C CA . LEU A 1 191 ? -27.654 6.194 47.828 1.00 88.81 191 LEU A CA 1
ATOM 1546 C C . LEU A 1 191 ? -27.374 6.030 49.325 1.00 88.81 191 LEU A C 1
ATOM 1548 O O . LEU A 1 191 ? -28.273 5.630 50.057 1.00 88.81 191 LEU A O 1
ATOM 1552 N N . SER A 1 192 ? -26.200 6.447 49.809 1.00 85.75 192 SER A N 1
ATOM 1553 C CA . SER A 1 192 ? -25.872 6.362 51.239 1.00 85.75 192 SER A CA 1
ATOM 1554 C C . SER A 1 192 ? -26.858 7.144 52.116 1.00 85.75 192 SER A C 1
ATOM 1556 O O . SER A 1 192 ? -27.226 6.690 53.198 1.00 85.75 192 SER A O 1
ATOM 1558 N N . LYS A 1 193 ? -27.340 8.307 51.648 1.00 87.19 193 LYS A N 1
ATOM 1559 C CA . LYS A 1 193 ? -28.388 9.066 52.356 1.00 87.19 193 LYS A CA 1
ATOM 1560 C C . LYS A 1 193 ? -29.709 8.295 52.428 1.00 87.19 193 LYS A C 1
ATOM 1562 O O . LYS A 1 193 ? -30.370 8.340 53.460 1.00 87.19 193 LYS A O 1
ATOM 1567 N N . LEU A 1 194 ? -30.096 7.597 51.358 1.00 81.00 194 LEU A N 1
ATOM 1568 C CA . LEU A 1 194 ? -31.306 6.769 51.335 1.00 81.00 194 LEU A CA 1
ATOM 1569 C C . LEU A 1 194 ? -31.175 5.549 52.252 1.00 81.00 194 LEU A C 1
ATOM 1571 O O . LEU A 1 194 ? -32.092 5.264 53.019 1.00 81.00 194 LEU A O 1
ATOM 1575 N N . GLU A 1 195 ? -30.033 4.864 52.228 1.00 77.44 195 GLU A N 1
ATOM 1576 C CA . GLU A 1 195 ? -29.768 3.721 53.105 1.00 77.44 195 GLU A CA 1
ATOM 1577 C C . GLU A 1 195 ? -29.836 4.112 54.586 1.00 77.44 195 GLU A C 1
ATOM 1579 O O . GLU A 1 195 ? -30.458 3.401 55.380 1.00 77.44 195 GLU A O 1
ATOM 1584 N N . ALA A 1 196 ? -29.277 5.271 54.952 1.00 76.69 196 ALA A N 1
ATOM 1585 C CA . ALA A 1 196 ? -29.348 5.801 56.314 1.00 76.69 196 ALA A CA 1
ATOM 1586 C C . ALA A 1 196 ? -30.797 6.046 56.777 1.00 76.69 196 ALA A C 1
ATOM 1588 O O . ALA A 1 196 ? -31.134 5.767 57.923 1.00 76.69 196 ALA A O 1
ATOM 1589 N N . ILE A 1 197 ? -31.683 6.503 55.885 1.00 74.38 197 ILE A N 1
ATOM 1590 C CA . ILE A 1 197 ? -33.112 6.688 56.197 1.00 74.38 197 ILE A CA 1
ATOM 1591 C C . ILE A 1 197 ? -33.829 5.340 56.390 1.00 74.38 197 ILE A C 1
ATOM 1593 O O . ILE A 1 197 ? -34.716 5.218 57.236 1.00 74.38 197 ILE A O 1
ATOM 1597 N N . VAL A 1 198 ? -33.486 4.326 55.591 1.00 63.22 198 VAL A N 1
ATOM 1598 C CA . VAL A 1 198 ? -34.173 3.022 55.594 1.00 63.22 198 VAL A CA 1
ATOM 1599 C C . VAL A 1 198 ? -33.742 2.139 56.771 1.00 63.22 198 VAL A C 1
ATOM 1601 O O . VAL A 1 198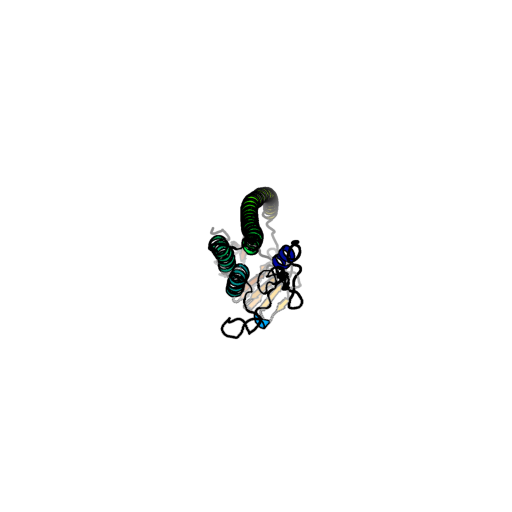 ? -34.550 1.370 57.291 1.00 63.22 198 VAL A O 1
ATOM 1604 N N . THR A 1 199 ? -32.492 2.252 57.221 1.00 54.59 199 THR A N 1
ATOM 1605 C CA . THR A 1 199 ? -31.901 1.372 58.247 1.00 54.59 199 THR A CA 1
ATOM 1606 C C . THR A 1 199 ? -32.417 1.589 59.672 1.00 54.59 199 THR A C 1
ATOM 1608 O O . THR A 1 199 ? -32.258 0.689 60.503 1.00 54.59 199 THR A O 1
ATOM 1611 N N . ASP A 1 200 ? -33.085 2.711 59.946 1.00 48.47 200 ASP A N 1
ATOM 1612 C CA . ASP A 1 200 ? -33.548 3.074 61.295 1.00 48.47 200 ASP A CA 1
ATOM 1613 C C . ASP A 1 200 ? -34.984 2.617 61.622 1.00 48.47 200 ASP A C 1
ATOM 1615 O O . ASP A 1 200 ? -35.450 2.733 62.755 1.00 48.47 200 ASP A O 1
ATOM 1619 N N . LYS A 1 201 ? -35.712 2.036 60.656 1.00 47.56 201 LYS A N 1
ATOM 1620 C CA . LYS A 1 201 ? -37.073 1.523 60.887 1.00 47.56 201 LYS A CA 1
ATOM 1621 C C . LYS A 1 201 ? -37.043 0.021 61.158 1.00 47.56 201 LYS A C 1
ATOM 1623 O O . LYS A 1 201 ? -37.092 -0.799 60.245 1.00 47.56 201 LYS A O 1
ATOM 1628 N N . SER A 1 202 ? -36.966 -0.351 62.434 1.00 47.22 202 SER A N 1
ATOM 1629 C CA . SER A 1 202 ? -37.291 -1.712 62.872 1.00 47.22 202 SER A CA 1
ATOM 1630 C C . SER A 1 202 ? -38.813 -1.878 62.870 1.00 47.22 202 SER A C 1
ATOM 1632 O O . SER A 1 202 ? -39.520 -1.250 63.653 1.00 47.22 202 SER A O 1
ATOM 1634 N N . TYR A 1 203 ? -39.333 -2.682 61.944 1.00 47.72 203 TYR A N 1
ATOM 1635 C CA . TYR A 1 203 ? -40.760 -2.994 61.884 1.00 47.72 203 TYR A CA 1
ATOM 1636 C C . TYR A 1 203 ? -41.060 -4.160 62.830 1.00 47.72 203 TYR A C 1
ATOM 1638 O O . TYR A 1 203 ? -40.570 -5.271 62.631 1.00 47.72 203 TYR A O 1
ATOM 1646 N N . TYR A 1 204 ? -41.854 -3.900 63.867 1.00 42.78 204 TYR A N 1
ATOM 1647 C CA . TYR A 1 204 ? -42.431 -4.939 64.715 1.00 42.78 204 TYR A CA 1
ATOM 1648 C C . TYR A 1 204 ? -43.696 -5.457 64.032 1.00 42.78 204 TYR A C 1
ATOM 1650 O O . TYR A 1 204 ? -44.687 -4.737 63.929 1.00 42.78 204 TYR A O 1
ATOM 1658 N N . PHE A 1 205 ? -43.658 -6.694 63.544 1.00 48.09 205 PHE A N 1
ATOM 1659 C CA . PHE A 1 205 ? -44.844 -7.371 63.032 1.00 48.09 205 PHE A CA 1
ATOM 1660 C C . PHE A 1 205 ? -45.368 -8.310 64.119 1.00 48.09 205 PHE A C 1
ATOM 1662 O O . PHE A 1 205 ? -44.745 -9.329 64.407 1.00 48.09 205 PHE A O 1
ATOM 1669 N N . ASN A 1 206 ? -46.519 -7.987 64.710 1.00 49.66 206 ASN A N 1
ATOM 1670 C CA . ASN A 1 206 ? -47.344 -9.012 65.348 1.00 49.66 206 ASN A CA 1
ATOM 1671 C C . ASN A 1 206 ? -47.958 -9.803 64.198 1.00 49.66 206 ASN A C 1
ATOM 1673 O O . ASN A 1 206 ? -48.732 -9.219 63.449 1.00 49.66 206 ASN A O 1
ATOM 1677 N N . LEU A 1 207 ? -47.558 -11.060 63.990 1.00 55.50 207 LEU A N 1
ATOM 1678 C CA . LEU A 1 207 ? -48.070 -11.881 62.889 1.00 55.50 207 LEU A CA 1
ATOM 1679 C C . LEU A 1 207 ? -49.500 -12.324 63.247 1.00 55.50 207 LEU A C 1
ATOM 1681 O O . LEU A 1 207 ? -49.646 -13.263 64.029 1.00 55.50 207 LEU A O 1
ATOM 1685 N N . PRO A 1 208 ? -50.571 -11.694 62.728 1.00 50.47 208 PRO A N 1
ATOM 1686 C CA . PRO A 1 208 ? -51.921 -12.098 63.072 1.00 50.47 208 PRO A CA 1
ATOM 1687 C C . PRO A 1 208 ? -52.285 -13.279 62.169 1.00 50.47 208 PRO A C 1
ATOM 1689 O O . PRO A 1 208 ? -52.507 -13.126 60.965 1.00 50.47 208 PRO A O 1
ATOM 1692 N N . PHE A 1 209 ? -52.297 -14.486 62.729 1.00 54.25 209 PHE A N 1
ATOM 1693 C CA . PHE A 1 209 ? -52.809 -15.661 62.029 1.00 54.25 209 PHE A CA 1
ATOM 1694 C C . PHE A 1 209 ? -54.344 -15.611 62.020 1.00 54.25 209 PHE A C 1
ATOM 1696 O O . PHE A 1 209 ? -55.002 -16.156 62.903 1.00 54.25 209 PHE A O 1
ATOM 1703 N N . GLU A 1 210 ? -54.922 -14.933 61.028 1.00 52.00 210 GLU A N 1
ATOM 1704 C CA . GLU A 1 210 ? -56.371 -14.939 60.777 1.00 52.00 210 GLU A CA 1
ATOM 1705 C C . GLU A 1 210 ? -56.839 -16.205 60.028 1.00 52.00 210 GLU A C 1
ATOM 1707 O O . GLU A 1 210 ? -56.037 -16.974 59.503 1.00 52.00 210 GLU A O 1
ATOM 1712 N N . SER A 1 211 ? -58.161 -16.398 59.984 1.00 50.16 211 SER A N 1
ATOM 1713 C CA . SER A 1 211 ? -58.952 -17.592 59.620 1.00 50.16 211 SER A CA 1
ATOM 1714 C C . SER A 1 211 ? -58.646 -18.339 58.311 1.00 50.16 211 SER A C 1
ATOM 1716 O O . SER A 1 211 ? -59.203 -19.415 58.114 1.00 50.16 211 SER A O 1
ATOM 1718 N N . ASP A 1 212 ? -57.767 -17.837 57.442 1.00 51.78 212 ASP A N 1
ATOM 1719 C CA . ASP A 1 212 ? -57.403 -18.489 56.169 1.00 51.78 212 ASP A CA 1
ATOM 1720 C C . ASP A 1 212 ? -56.304 -19.560 56.335 1.00 51.78 212 ASP A C 1
ATOM 1722 O O . ASP A 1 212 ? -55.742 -20.070 55.363 1.00 51.78 212 ASP A O 1
ATOM 1726 N N . THR A 1 213 ? -55.964 -19.909 57.580 1.00 59.97 213 THR A N 1
ATOM 1727 C CA . THR A 1 213 ? -55.040 -20.999 57.906 1.00 59.97 213 THR A CA 1
ATOM 1728 C C . THR A 1 213 ? -55.634 -22.355 57.538 1.00 59.97 213 THR A C 1
ATOM 1730 O O . THR A 1 213 ? -56.685 -22.738 58.052 1.00 59.97 213 THR A O 1
ATOM 1733 N N . VAL A 1 214 ? -54.921 -23.131 56.722 1.00 61.22 214 VAL A N 1
ATOM 1734 C CA . VAL A 1 214 ? -55.290 -24.521 56.417 1.00 61.22 214 VAL A CA 1
ATOM 1735 C C . VAL A 1 214 ? -54.565 -25.448 57.389 1.00 61.22 214 VAL A C 1
ATOM 1737 O O . VAL A 1 214 ? -53.332 -25.455 57.433 1.00 61.22 214 VAL A O 1
ATOM 1740 N N . PHE A 1 215 ? -55.328 -26.229 58.162 1.00 68.00 215 PHE A N 1
ATOM 1741 C CA . PHE A 1 215 ? -54.789 -27.310 58.986 1.00 68.00 215 PHE A CA 1
ATOM 1742 C C . PHE A 1 215 ? -54.975 -28.661 58.299 1.00 68.00 215 PHE A C 1
ATOM 1744 O O . PHE A 1 215 ? -56.106 -29.118 58.118 1.00 68.00 215 PHE A O 1
ATOM 1751 N N . ASP A 1 216 ? -53.867 -29.329 57.985 1.00 72.31 216 ASP A N 1
ATOM 1752 C CA . ASP A 1 216 ? -53.896 -30.729 57.578 1.00 72.31 216 ASP A CA 1
ATOM 1753 C C . ASP A 1 216 ? -53.801 -31.630 58.815 1.00 72.31 216 ASP A C 1
ATOM 1755 O O . ASP A 1 216 ? -52.738 -31.795 59.422 1.00 72.31 216 ASP A O 1
ATOM 1759 N N . ARG A 1 217 ? -54.933 -32.233 59.194 1.00 68.81 217 ARG A N 1
ATOM 1760 C CA . ARG A 1 217 ? -55.024 -33.115 60.366 1.00 68.81 217 ARG A CA 1
ATOM 1761 C C . ARG A 1 217 ? -54.228 -34.416 60.187 1.00 68.81 217 ARG A C 1
ATOM 1763 O O . ARG A 1 217 ? -53.814 -34.998 61.191 1.00 68.81 217 ARG A O 1
ATOM 1770 N N . LYS A 1 218 ? -54.016 -34.875 58.947 1.00 73.31 218 LYS A N 1
ATOM 1771 C CA . LYS A 1 218 ? -53.275 -36.106 58.642 1.00 73.31 218 LYS A CA 1
ATOM 1772 C C . LYS A 1 218 ? -51.778 -35.895 58.835 1.00 73.31 218 LYS A C 1
ATOM 1774 O O . LYS A 1 218 ? -51.134 -36.716 59.481 1.00 73.31 218 LYS A O 1
ATOM 1779 N N . ASP A 1 219 ? -51.265 -34.770 58.346 1.00 72.25 219 ASP A N 1
ATOM 1780 C CA . ASP A 1 219 ? -49.830 -34.474 58.379 1.00 72.25 219 ASP A CA 1
ATOM 1781 C C . ASP A 1 219 ? -49.402 -33.605 59.574 1.00 72.25 219 ASP A C 1
ATOM 1783 O O . ASP A 1 219 ? -48.204 -33.432 59.807 1.00 72.25 219 ASP A O 1
ATOM 1787 N N . GLN A 1 220 ? -50.367 -33.100 60.355 1.00 78.44 220 GLN A N 1
ATOM 1788 C CA . GLN A 1 220 ? -50.160 -32.209 61.505 1.00 78.44 220 GLN A CA 1
ATOM 1789 C C . GLN A 1 220 ? -49.412 -30.915 61.113 1.00 78.44 220 GLN A C 1
ATOM 1791 O O . GLN A 1 220 ? -48.541 -30.431 61.843 1.00 78.44 220 GLN A O 1
ATOM 1796 N N . ILE A 1 221 ? -49.747 -30.367 59.937 1.00 77.50 221 ILE A N 1
ATOM 1797 C CA . ILE A 1 221 ? -49.105 -29.189 59.332 1.00 77.50 221 ILE A CA 1
ATOM 1798 C C . ILE A 1 221 ? -50.092 -28.020 59.248 1.00 77.50 221 ILE A C 1
ATOM 1800 O O . ILE A 1 221 ? -51.227 -28.180 58.799 1.00 77.50 221 ILE A O 1
ATOM 1804 N N . TYR A 1 222 ? -49.621 -26.830 59.618 1.00 73.75 222 TYR A N 1
ATOM 1805 C CA . TYR A 1 222 ? -50.311 -25.549 59.484 1.00 73.75 222 TYR A CA 1
ATOM 1806 C C . TYR A 1 222 ? -49.550 -24.654 58.511 1.00 73.75 222 TYR A C 1
ATOM 1808 O O . TYR A 1 222 ? -48.338 -24.502 58.649 1.00 73.75 222 TYR A O 1
ATOM 1816 N N . LYS A 1 223 ? -50.249 -24.039 57.549 1.00 75.00 223 LYS A N 1
ATOM 1817 C CA . LYS A 1 223 ? -49.647 -23.124 56.562 1.00 75.00 223 LYS A CA 1
ATOM 1818 C C . LYS A 1 223 ? -50.372 -21.783 56.525 1.00 75.00 223 LYS A C 1
ATOM 1820 O O . LYS A 1 223 ? -51.599 -21.740 56.601 1.00 75.00 223 LYS A O 1
ATOM 1825 N N . SER A 1 224 ? -49.607 -20.705 56.365 1.00 72.38 224 SER A N 1
ATOM 1826 C CA . SER A 1 224 ? -50.100 -19.346 56.127 1.00 72.38 224 SER A CA 1
ATOM 1827 C C . SER A 1 224 ? -49.290 -18.680 55.014 1.00 72.38 224 SER A C 1
ATOM 1829 O O . SER A 1 224 ? -48.063 -18.734 55.033 1.00 72.38 224 SER A O 1
ATOM 1831 N N . ASN A 1 225 ? -49.982 -18.048 54.062 1.00 65.88 225 ASN A N 1
ATOM 1832 C CA . ASN A 1 225 ? -49.403 -17.308 52.931 1.00 65.88 225 ASN A CA 1
ATOM 1833 C C . ASN A 1 225 ? -49.892 -15.846 52.929 1.00 65.88 225 ASN A C 1
ATOM 1835 O O . ASN A 1 225 ? -50.308 -15.319 51.897 1.00 65.88 225 ASN A O 1
ATOM 1839 N N . LYS A 1 226 ? -49.920 -15.199 54.099 1.00 61.28 226 LYS A N 1
ATOM 1840 C CA . LYS A 1 226 ? -50.423 -13.825 54.273 1.00 61.28 226 LYS A CA 1
ATOM 1841 C C . LYS A 1 226 ? -49.261 -12.868 54.565 1.00 61.28 226 LYS A C 1
ATOM 1843 O O . LYS A 1 226 ? -48.228 -13.280 55.075 1.00 61.28 226 LYS A O 1
ATOM 1848 N N . TYR A 1 227 ? -49.421 -11.586 54.229 1.00 60.88 227 TYR A N 1
ATOM 1849 C CA . TYR A 1 227 ? -48.407 -10.530 54.435 1.00 60.88 227 TYR A CA 1
ATOM 1850 C C . TYR A 1 227 ? -47.086 -10.718 53.664 1.00 60.88 227 TYR A C 1
ATOM 1852 O O . TYR A 1 227 ? -46.056 -10.157 54.029 1.00 60.88 227 TYR A O 1
ATOM 1860 N N . GLY A 1 228 ? -47.127 -11.465 52.557 1.00 66.12 228 GLY A N 1
ATOM 1861 C CA . GLY A 1 228 ? -46.019 -11.572 51.608 1.00 66.12 228 GLY A CA 1
ATOM 1862 C C . GLY A 1 228 ? -44.934 -12.579 51.982 1.00 66.12 228 GLY A C 1
ATOM 1863 O O . GLY A 1 228 ? -44.044 -12.779 51.172 1.00 66.12 228 GLY A O 1
ATOM 1864 N N . PHE A 1 229 ? -45.010 -13.245 53.135 1.00 70.00 229 PHE A N 1
ATOM 1865 C CA . PHE A 1 229 ? -44.135 -14.361 53.508 1.00 70.00 229 PHE A CA 1
ATOM 1866 C C . PHE A 1 229 ? -44.963 -15.638 53.704 1.00 70.00 229 PHE A C 1
ATOM 1868 O O . PHE A 1 229 ? -46.180 -15.589 53.901 1.00 70.00 229 PHE A O 1
ATOM 1875 N N . LYS A 1 230 ? -44.302 -16.792 53.642 1.00 76.75 230 LYS A N 1
ATOM 1876 C CA . LYS A 1 230 ? -44.917 -18.097 53.889 1.00 76.75 230 LYS A CA 1
ATOM 1877 C C . LYS A 1 230 ? -44.465 -18.622 55.244 1.00 76.75 230 LYS A C 1
ATOM 1879 O O . LYS A 1 230 ? -43.270 -18.672 55.514 1.00 76.75 230 LYS A O 1
ATOM 1884 N N . ALA A 1 231 ? -45.409 -19.014 56.091 1.00 79.19 231 ALA A N 1
ATOM 1885 C CA . ALA A 1 231 ? -45.134 -19.637 57.381 1.00 79.19 231 ALA A CA 1
ATOM 1886 C C . ALA A 1 231 ? -45.715 -21.054 57.416 1.00 79.19 231 ALA A C 1
ATOM 1888 O O . ALA A 1 231 ? -46.887 -21.257 57.098 1.00 79.19 231 ALA A O 1
ATOM 1889 N N . GLU A 1 232 ? -44.900 -22.027 57.812 1.00 81.94 232 GLU A N 1
ATOM 1890 C CA . GLU A 1 232 ? -45.281 -23.431 57.949 1.00 81.94 232 GLU A CA 1
ATOM 1891 C C . GLU A 1 232 ? -44.904 -23.941 59.344 1.00 81.94 232 GLU A C 1
ATOM 1893 O O . GLU A 1 232 ? -43.764 -23.793 59.781 1.00 81.94 232 GLU A O 1
ATOM 1898 N N . ILE A 1 233 ? -45.869 -24.530 60.054 1.00 82.88 233 ILE A N 1
ATOM 1899 C CA . ILE A 1 233 ? -45.670 -25.131 61.374 1.00 82.88 233 ILE A CA 1
ATOM 1900 C C . ILE A 1 233 ? -46.029 -26.607 61.289 1.00 82.88 233 ILE A C 1
ATOM 1902 O O . ILE A 1 233 ? -47.158 -26.951 60.947 1.00 82.88 233 ILE A O 1
ATOM 1906 N N . LYS A 1 234 ? -45.092 -27.483 61.640 1.00 85.81 234 LYS A N 1
ATOM 1907 C CA . LYS A 1 234 ? -45.300 -28.931 61.680 1.00 85.81 234 LYS A CA 1
ATOM 1908 C C . LYS A 1 234 ? -45.037 -29.458 63.077 1.00 85.81 234 LYS A C 1
ATOM 1910 O O . LYS A 1 234 ? -43.965 -29.229 63.631 1.00 85.81 234 LYS A O 1
ATOM 1915 N N . VAL A 1 235 ? -45.997 -30.186 63.635 1.00 84.88 235 VAL A N 1
ATOM 1916 C CA . VAL A 1 235 ? -45.933 -30.679 65.018 1.00 84.88 235 VAL A CA 1
ATOM 1917 C C . VAL A 1 235 ? -45.988 -32.202 65.032 1.00 84.88 235 VAL A C 1
ATOM 1919 O O . VAL A 1 235 ? -46.657 -32.804 64.201 1.00 84.88 235 VAL A O 1
ATOM 1922 N N . GLY A 1 236 ? -45.274 -32.846 65.957 1.00 83.50 236 GLY A N 1
ATOM 1923 C CA . GLY A 1 236 ? -45.260 -34.309 66.060 1.00 83.50 236 GLY A CA 1
ATOM 1924 C C . GLY A 1 236 ? -46.645 -34.879 66.377 1.00 83.50 236 GLY A C 1
ATOM 1925 O O . GLY A 1 236 ? -47.156 -35.748 65.676 1.00 83.50 236 GLY A O 1
ATOM 1926 N N . THR A 1 237 ? -47.278 -34.376 67.434 1.00 84.06 237 THR A N 1
ATOM 1927 C CA . THR A 1 237 ? -48.673 -34.683 67.772 1.00 84.06 237 THR A CA 1
ATOM 1928 C C . THR A 1 237 ? -49.302 -33.483 68.462 1.00 84.06 237 THR A C 1
ATOM 1930 O O . THR A 1 237 ? -48.828 -33.071 69.523 1.00 84.06 237 THR A O 1
ATOM 1933 N N . LEU A 1 238 ? -50.372 -32.934 67.889 1.00 81.94 238 LEU A N 1
ATOM 1934 C CA . LEU A 1 238 ? -51.177 -31.889 68.517 1.00 81.94 238 LEU A CA 1
ATOM 1935 C C . LEU A 1 238 ? -51.943 -32.450 69.724 1.00 81.94 238 LEU A C 1
ATOM 1937 O O . LEU A 1 238 ? -52.640 -33.455 69.604 1.00 81.94 238 LEU A O 1
ATOM 1941 N N . VAL A 1 239 ? -51.816 -31.802 70.885 1.00 82.50 239 VAL A N 1
ATOM 1942 C CA . VAL A 1 239 ? -52.545 -32.174 72.112 1.00 82.50 239 VAL A CA 1
ATOM 1943 C C . VAL A 1 239 ? -53.695 -31.208 72.375 1.00 82.50 239 VAL A C 1
ATOM 1945 O O . VAL A 1 239 ? -54.809 -31.646 72.642 1.00 82.50 239 VAL A O 1
ATOM 1948 N N . TYR A 1 240 ? -53.424 -29.903 72.332 1.00 81.00 240 TYR A N 1
ATOM 1949 C CA . TYR A 1 240 ? -54.397 -28.864 72.669 1.00 81.00 240 TYR A CA 1
ATOM 1950 C C . TYR A 1 240 ? -54.029 -27.527 72.015 1.00 81.00 240 TYR A C 1
ATOM 1952 O O . TYR A 1 240 ? -52.843 -27.247 71.837 1.00 81.00 240 TYR A O 1
ATOM 1960 N N . GLY A 1 241 ? -55.030 -26.698 71.714 1.00 79.12 241 GLY A N 1
ATOM 1961 C CA . GLY A 1 241 ? -54.861 -25.389 71.076 1.00 79.12 241 GLY A CA 1
ATOM 1962 C C . GLY A 1 241 ? -54.579 -25.477 69.576 1.00 79.12 241 GLY A C 1
ATOM 1963 O O . GLY A 1 241 ? -54.645 -26.552 68.983 1.00 79.12 241 GLY A O 1
ATOM 1964 N N . GLU A 1 242 ? -54.255 -24.343 68.958 1.00 76.88 242 GLU A N 1
ATOM 1965 C CA . GLU A 1 242 ? -53.867 -24.271 67.547 1.00 76.88 242 GLU A CA 1
ATOM 1966 C C . GLU A 1 242 ? -52.397 -23.833 67.439 1.00 76.88 242 GLU A C 1
ATOM 1968 O O . GLU A 1 242 ? -52.024 -22.821 68.023 1.00 76.88 242 GLU A O 1
ATOM 1973 N N . PRO A 1 243 ? -51.529 -24.526 66.682 1.00 77.69 243 PRO A N 1
ATOM 1974 C CA . PRO A 1 243 ? -50.130 -24.147 66.472 1.00 77.69 243 PRO A CA 1
ATOM 1975 C C . PRO A 1 243 ? -49.908 -22.727 65.975 1.00 77.69 243 PRO A C 1
ATOM 1977 O O . PRO A 1 243 ? -48.864 -22.157 66.275 1.00 77.69 243 PRO A O 1
ATOM 1980 N N . LYS A 1 244 ? -50.884 -22.125 65.284 1.00 73.56 244 LYS A N 1
ATOM 1981 C CA . LYS A 1 244 ? -50.834 -20.709 64.893 1.00 73.56 244 LYS A CA 1
ATOM 1982 C C . LYS A 1 244 ? -50.639 -19.770 66.096 1.00 73.56 244 LYS A C 1
ATOM 1984 O O . LYS A 1 244 ? -50.006 -18.728 65.960 1.00 73.56 244 LYS A O 1
ATOM 1989 N N . ASN A 1 245 ? -51.081 -20.194 67.282 1.00 75.31 245 ASN A N 1
ATOM 1990 C CA . ASN A 1 245 ? -50.944 -19.457 68.535 1.00 75.31 245 ASN A CA 1
ATOM 1991 C C . ASN A 1 245 ? -49.478 -19.292 68.972 1.00 75.31 245 ASN A C 1
ATOM 1993 O O . ASN A 1 245 ? -49.196 -18.483 69.844 1.00 75.31 245 ASN A O 1
ATOM 1997 N N . VAL A 1 246 ? -48.515 -20.003 68.361 1.00 73.06 246 VAL A N 1
ATOM 1998 C CA . VAL A 1 246 ? -47.078 -19.779 68.619 1.00 73.06 246 VAL A CA 1
ATOM 1999 C C . VAL A 1 246 ? -46.621 -18.362 68.248 1.00 73.06 246 VAL A C 1
ATOM 2001 O O . VAL A 1 246 ? -45.595 -17.897 68.740 1.00 73.06 246 VAL A O 1
ATOM 2004 N N . PHE A 1 247 ? -47.375 -17.684 67.382 1.00 71.12 247 PHE A N 1
ATOM 2005 C CA . PHE A 1 247 ? -47.095 -16.330 66.921 1.00 71.12 247 PHE A CA 1
ATOM 2006 C C . PHE A 1 247 ? -48.012 -15.268 67.542 1.00 71.12 247 PHE A C 1
ATOM 2008 O O . PHE A 1 247 ? -47.827 -14.080 67.278 1.00 71.12 247 PHE A O 1
ATOM 2015 N N . ASP A 1 248 ? -48.974 -15.679 68.371 1.00 69.12 248 ASP A N 1
ATOM 2016 C CA . ASP A 1 248 ? -49.853 -14.768 69.095 1.00 69.12 248 ASP A CA 1
ATOM 2017 C C . ASP A 1 248 ? -49.204 -14.381 70.431 1.00 69.12 248 ASP A C 1
ATOM 2019 O O . ASP A 1 248 ? -49.120 -15.168 71.373 1.00 69.12 248 ASP A O 1
ATOM 2023 N N . ILE A 1 249 ? -48.671 -13.161 70.489 1.00 57.69 249 ILE A N 1
ATOM 2024 C CA . ILE A 1 249 ? -47.938 -12.635 71.650 1.00 57.69 249 ILE A CA 1
ATOM 2025 C C . ILE A 1 249 ? -48.916 -12.028 72.687 1.00 57.69 249 ILE A C 1
ATOM 2027 O O . ILE A 1 249 ? -48.509 -11.724 73.810 1.00 57.69 249 ILE A O 1
ATOM 2031 N N . GLY A 1 250 ? -50.202 -11.854 72.337 1.00 55.53 250 GLY A N 1
ATOM 2032 C CA . GLY A 1 250 ? -51.176 -11.076 73.111 1.00 55.53 250 GLY A CA 1
ATOM 2033 C C . GLY A 1 250 ? -52.304 -11.867 73.781 1.00 55.53 250 GLY A C 1
ATOM 2034 O O . GLY A 1 250 ? -52.768 -11.448 74.844 1.00 55.53 250 GLY A O 1
ATOM 2035 N N . GLU A 1 251 ? -52.751 -12.995 73.219 1.00 53.94 251 GLU A N 1
ATOM 2036 C CA . GLU A 1 251 ? -53.887 -13.747 73.772 1.00 53.94 251 GLU A CA 1
ATOM 2037 C C . GLU A 1 251 ? -53.498 -14.975 74.611 1.00 53.94 251 GLU A C 1
ATOM 2039 O O . GLU A 1 251 ? -52.485 -15.636 74.405 1.00 53.94 251 GLU A O 1
ATOM 2044 N N . LYS A 1 252 ? -54.355 -15.317 75.584 1.00 56.38 252 LYS A N 1
ATOM 2045 C CA . LYS A 1 252 ? -54.195 -16.412 76.568 1.00 56.38 252 LYS A CA 1
ATOM 2046 C C . LYS A 1 252 ? -54.266 -17.829 75.964 1.00 56.38 252 LYS A C 1
ATOM 2048 O O . LYS A 1 252 ? -54.557 -18.785 76.685 1.00 56.38 252 LYS A O 1
ATOM 2053 N N . GLN A 1 253 ? -54.088 -17.983 74.655 1.00 66.25 253 GLN A N 1
ATOM 2054 C CA . GLN A 1 253 ? -54.326 -19.245 73.968 1.00 66.25 253 GLN A CA 1
ATOM 2055 C C . GLN A 1 253 ? -53.032 -20.053 73.850 1.00 66.25 253 GLN A C 1
ATOM 2057 O O . GLN A 1 253 ? -52.216 -19.849 72.960 1.00 66.25 253 GLN A O 1
ATOM 2062 N N . GLU A 1 254 ? -52.846 -21.013 74.752 1.00 70.75 254 GLU A N 1
ATOM 2063 C CA . GLU A 1 254 ? -51.698 -21.919 74.711 1.00 70.75 254 GLU A CA 1
ATOM 2064 C C . GLU A 1 254 ? -51.891 -23.019 73.659 1.00 70.75 254 GLU A C 1
ATOM 2066 O O . GLU A 1 254 ? -52.985 -23.562 73.493 1.00 70.75 254 GLU A O 1
ATOM 2071 N N . PHE A 1 255 ? -50.805 -23.399 72.985 1.00 75.75 255 PHE A N 1
ATOM 2072 C CA . PHE A 1 255 ? -50.750 -24.595 72.149 1.00 75.75 255 PHE A CA 1
ATOM 2073 C C . PHE A 1 255 ? -49.785 -25.619 72.761 1.00 75.75 255 PHE A C 1
ATOM 2075 O O . PHE A 1 255 ? -48.643 -25.309 73.109 1.00 75.75 255 PHE A O 1
ATOM 2082 N N . THR A 1 256 ? -50.262 -26.857 72.894 1.00 78.50 256 THR A N 1
ATOM 2083 C CA . THR A 1 256 ? -49.524 -27.993 73.450 1.00 78.50 256 THR A CA 1
ATOM 2084 C C . THR A 1 256 ? -49.364 -29.088 72.404 1.00 78.50 256 THR A C 1
ATOM 2086 O O . THR A 1 256 ? -50.320 -29.482 71.733 1.00 78.50 256 THR A O 1
ATOM 2089 N N . PHE A 1 257 ? -48.158 -29.643 72.324 1.00 83.69 257 PHE A N 1
ATOM 2090 C CA . PHE A 1 257 ? -47.815 -30.759 71.450 1.00 83.69 257 PHE A CA 1
ATOM 2091 C C . PHE A 1 257 ? -46.918 -31.773 72.149 1.00 83.69 257 PHE A C 1
ATOM 2093 O O . PHE A 1 257 ? -46.320 -31.494 73.189 1.00 83.69 257 PHE A O 1
ATOM 2100 N N . ARG A 1 258 ? -46.805 -32.955 71.542 1.00 81.62 258 ARG A N 1
ATOM 2101 C CA . ARG A 1 258 ? -45.800 -33.970 71.867 1.00 81.62 258 ARG A CA 1
ATOM 2102 C C . ARG A 1 258 ? -44.851 -34.162 70.685 1.00 81.62 258 ARG A C 1
ATOM 2104 O O . ARG A 1 258 ? -45.255 -34.040 69.530 1.00 81.62 258 ARG A O 1
ATOM 2111 N N . GLY A 1 259 ? -43.594 -34.481 70.984 1.00 85.19 259 GLY A N 1
ATOM 2112 C CA . GLY A 1 259 ? -42.538 -34.639 69.982 1.00 85.19 259 GLY A CA 1
ATOM 2113 C C . GLY A 1 259 ? -41.950 -33.302 69.524 1.00 85.19 259 GLY A C 1
ATOM 2114 O O . GLY A 1 259 ? -41.861 -32.360 70.307 1.00 85.19 259 GLY A O 1
ATOM 2115 N N . ASN A 1 260 ? -41.533 -33.233 68.259 1.00 84.81 260 ASN A N 1
ATOM 2116 C CA . ASN A 1 260 ? -40.864 -32.061 67.689 1.00 84.81 260 ASN A CA 1
ATOM 2117 C C . ASN A 1 260 ? -41.871 -31.043 67.135 1.00 84.81 260 ASN A C 1
ATOM 2119 O O . ASN A 1 260 ? -42.944 -31.421 66.667 1.00 84.81 260 ASN A O 1
ATOM 2123 N N . CYS A 1 261 ? -41.500 -29.762 67.145 1.00 83.50 261 CYS A N 1
ATOM 2124 C CA . CYS A 1 261 ? -42.204 -28.694 66.438 1.00 83.50 261 CYS A CA 1
ATOM 2125 C C . CYS A 1 261 ? -41.211 -27.995 65.505 1.00 83.50 261 CYS A C 1
ATOM 2127 O O . CYS A 1 261 ? -40.177 -27.509 65.963 1.00 83.50 261 CYS A O 1
ATOM 2129 N N . LEU A 1 262 ? -41.512 -27.984 64.209 1.00 85.12 262 LEU A N 1
ATOM 2130 C CA . LEU A 1 262 ? -40.765 -27.268 63.183 1.00 85.12 262 LEU A CA 1
ATOM 2131 C C . LEU A 1 262 ? -41.557 -26.025 62.790 1.00 85.12 262 LEU A C 1
ATOM 2133 O O . LEU A 1 262 ? -42.729 -26.136 62.444 1.00 85.12 262 LEU A O 1
ATOM 2137 N N . ILE A 1 263 ? -40.900 -24.871 62.818 1.00 83.94 263 ILE A N 1
ATOM 2138 C CA . ILE A 1 263 ? -41.451 -23.595 62.367 1.00 83.94 263 ILE A CA 1
ATOM 2139 C C . ILE A 1 263 ? -40.545 -23.090 61.250 1.00 83.94 263 ILE A C 1
ATOM 2141 O O . ILE A 1 263 ? -39.355 -22.876 61.472 1.00 83.94 263 ILE A O 1
ATOM 2145 N N . GLN A 1 264 ? -41.102 -22.909 60.060 1.00 82.94 264 GLN A N 1
ATOM 2146 C CA . GLN A 1 264 ? -40.401 -22.401 58.888 1.00 82.94 264 GLN A CA 1
ATOM 2147 C C . GLN A 1 264 ? -41.060 -21.103 58.431 1.00 82.94 264 GLN A C 1
ATOM 2149 O O . GLN A 1 264 ? -42.276 -21.053 58.265 1.00 82.94 264 GLN A O 1
ATOM 2154 N N . ILE A 1 265 ? -40.254 -20.062 58.221 1.00 79.94 265 ILE A N 1
ATOM 2155 C CA . ILE A 1 265 ? -40.695 -18.766 57.698 1.00 79.94 265 ILE A CA 1
ATOM 2156 C C . ILE A 1 265 ? -39.860 -18.458 56.456 1.00 79.94 265 ILE A C 1
ATOM 2158 O O . ILE A 1 265 ? -38.634 -18.442 56.521 1.00 79.94 265 ILE A O 1
ATOM 2162 N N . GLU A 1 266 ? -40.523 -18.227 55.332 1.00 79.88 266 GLU A N 1
ATOM 2163 C CA . GLU A 1 266 ? -39.914 -17.968 54.031 1.00 79.88 266 GLU A CA 1
ATOM 2164 C C . GLU A 1 266 ? -40.296 -16.564 53.557 1.00 79.88 266 GLU A C 1
ATOM 2166 O O . GLU A 1 266 ? -41.472 -16.260 53.342 1.00 79.88 266 GLU A O 1
ATOM 2171 N N . PHE A 1 267 ? -39.291 -15.702 53.405 1.00 77.50 267 PHE A N 1
ATOM 2172 C CA . PHE A 1 267 ? -39.460 -14.333 52.928 1.00 77.50 267 PHE A CA 1
ATOM 2173 C C . PHE A 1 267 ? -39.272 -14.268 51.402 1.00 77.50 267 PHE A C 1
ATOM 2175 O O . PHE A 1 267 ? -38.381 -14.926 50.869 1.00 77.50 267 PHE A O 1
ATOM 2182 N N . PRO A 1 268 ? -40.035 -13.427 50.680 1.00 70.94 268 PRO A N 1
ATOM 2183 C CA . PRO A 1 268 ? -39.958 -13.303 49.219 1.00 70.94 268 PRO A CA 1
ATOM 2184 C C . PRO A 1 268 ? -38.737 -12.484 48.763 1.00 70.94 268 PRO A C 1
ATOM 2186 O O . PRO A 1 268 ? -38.521 -12.267 47.574 1.00 70.94 268 PRO A O 1
ATOM 2189 N N . MET A 1 269 ? -37.967 -11.965 49.719 1.00 71.50 269 MET A N 1
ATOM 2190 C CA . MET A 1 269 ? -36.793 -11.130 49.523 1.00 71.50 269 MET A CA 1
ATOM 2191 C C . MET A 1 269 ? -35.757 -11.461 50.595 1.00 71.50 269 MET A C 1
ATOM 2193 O O . MET A 1 269 ? -36.097 -11.979 51.659 1.00 71.50 269 MET A O 1
ATOM 2197 N N . LYS A 1 270 ? -34.492 -11.114 50.341 1.00 72.06 270 LYS A N 1
ATOM 2198 C CA . LYS A 1 270 ? -33.435 -11.262 51.345 1.00 72.06 270 LYS A CA 1
ATOM 2199 C C . LYS A 1 270 ? -33.723 -10.354 52.538 1.00 72.06 270 LYS A C 1
ATOM 2201 O O . LYS A 1 270 ? -33.752 -9.133 52.391 1.00 72.06 270 LYS A O 1
ATOM 2206 N N . VAL A 1 271 ? -33.894 -10.947 53.716 1.00 68.75 271 VAL A N 1
ATOM 2207 C CA . VAL A 1 271 ? -34.086 -10.224 54.977 1.00 68.75 271 VAL A CA 1
ATOM 2208 C C . VAL A 1 271 ? -32.935 -10.504 55.933 1.00 68.75 271 VAL A C 1
ATOM 2210 O O . VAL A 1 271 ? -32.389 -11.603 55.971 1.00 68.75 271 VAL A O 1
ATOM 2213 N N . LYS A 1 272 ? -32.565 -9.503 56.735 1.00 69.44 272 LYS A N 1
ATOM 2214 C CA . LYS A 1 272 ? -31.599 -9.672 57.823 1.00 69.44 272 LYS A CA 1
ATOM 2215 C C . LYS A 1 272 ? -32.351 -9.819 59.142 1.00 69.44 272 LYS A C 1
ATOM 2217 O O . LYS A 1 272 ? -32.857 -8.831 59.675 1.00 69.44 272 LYS A O 1
ATOM 2222 N N . VAL A 1 273 ? -32.402 -11.035 59.684 1.00 67.50 273 VAL A N 1
ATOM 2223 C CA . VAL A 1 273 ? -33.034 -11.308 60.983 1.00 67.50 273 VAL A CA 1
ATOM 2224 C C . VAL A 1 273 ? -32.085 -10.886 62.105 1.00 67.50 273 VAL A C 1
ATOM 2226 O O . VAL A 1 273 ? -31.076 -11.532 62.369 1.00 67.50 273 VAL A O 1
ATOM 2229 N N . LYS A 1 274 ? -32.384 -9.763 62.767 1.00 65.06 274 LYS A N 1
ATOM 2230 C CA . LYS A 1 274 ? -31.552 -9.255 63.873 1.00 65.06 274 LYS A CA 1
ATOM 2231 C C . LYS A 1 274 ? -31.783 -9.999 65.191 1.00 65.06 274 LYS A C 1
ATOM 2233 O O . LYS A 1 274 ? -30.856 -10.100 65.984 1.00 65.06 274 LYS A O 1
ATOM 2238 N N . LYS A 1 275 ? -33.012 -10.448 65.456 1.00 67.00 275 LYS A N 1
ATOM 2239 C CA . LYS A 1 275 ? -33.423 -10.988 66.757 1.00 67.00 275 LYS A CA 1
ATOM 2240 C C . LYS A 1 275 ? -34.635 -11.899 66.593 1.00 67.00 275 LYS A C 1
ATOM 2242 O O . LYS A 1 275 ? -35.576 -11.521 65.900 1.00 67.00 275 LYS A O 1
ATOM 2247 N N . VAL A 1 276 ? -34.630 -13.042 67.271 1.00 70.62 276 VAL A N 1
ATOM 2248 C CA . VAL A 1 276 ? -35.814 -13.879 67.497 1.00 70.62 276 VAL A CA 1
ATOM 2249 C C . VAL A 1 276 ? -36.005 -14.022 69.005 1.00 70.62 276 VAL A C 1
ATOM 2251 O O . VAL A 1 276 ? -35.034 -14.179 69.748 1.00 70.62 276 VAL A O 1
ATOM 2254 N N . VAL A 1 277 ? -37.249 -13.913 69.467 1.00 66.88 277 VAL A N 1
ATOM 2255 C CA . VAL A 1 277 ? -37.599 -14.015 70.888 1.00 66.88 277 VAL A CA 1
ATOM 2256 C C . VAL A 1 277 ? -38.609 -15.132 71.065 1.00 66.88 277 VAL A C 1
ATOM 2258 O O . VAL A 1 277 ? -39.615 -15.175 70.363 1.00 66.88 277 VAL A O 1
ATOM 2261 N N . PHE A 1 278 ? -38.342 -16.020 72.018 1.00 68.75 278 PHE A N 1
ATOM 2262 C CA . PHE A 1 278 ? -39.249 -17.097 72.393 1.00 68.75 278 PHE A CA 1
ATOM 2263 C C . PHE A 1 278 ? -39.692 -16.928 73.837 1.00 68.75 278 PHE A C 1
ATOM 2265 O O . PHE A 1 278 ? -38.873 -16.675 74.720 1.00 68.75 278 PHE A O 1
ATOM 2272 N N . LYS A 1 279 ? -40.985 -17.139 74.078 1.00 67.81 279 LYS A N 1
ATOM 2273 C CA . LYS A 1 279 ? -41.577 -17.132 75.412 1.00 67.81 279 LYS A CA 1
ATOM 2274 C C . LYS A 1 279 ? -42.175 -18.492 75.727 1.00 67.81 279 LYS A C 1
ATOM 2276 O O . LYS A 1 279 ? -42.869 -19.087 74.904 1.00 67.81 279 LYS A O 1
ATOM 2281 N N . GLN A 1 280 ? -41.917 -18.991 76.930 1.00 65.50 280 GLN A N 1
ATOM 2282 C CA . GLN A 1 280 ? -42.475 -20.253 77.404 1.00 65.50 280 GLN A CA 1
ATOM 2283 C C . GLN A 1 280 ? -43.242 -20.065 78.719 1.00 65.50 280 GLN A C 1
ATOM 2285 O O . GLN A 1 280 ? -42.689 -19.585 79.705 1.00 65.50 280 GLN A O 1
ATOM 2290 N N . GLY A 1 281 ? -44.505 -20.509 78.750 1.00 63.38 281 GLY A N 1
ATOM 2291 C CA . GLY A 1 281 ? -45.330 -20.539 79.970 1.00 63.38 281 GLY A CA 1
ATOM 2292 C C . GLY A 1 281 ? -45.200 -21.828 80.802 1.00 63.38 281 GLY A C 1
ATOM 2293 O O . GLY A 1 281 ? -45.340 -21.799 82.025 1.00 63.38 281 GLY A O 1
ATOM 2294 N N . GLY A 1 282 ? -44.902 -22.965 80.160 1.00 64.50 282 GLY A N 1
ATOM 2295 C CA . GLY A 1 282 ? -44.862 -24.293 80.795 1.00 64.50 282 GLY A CA 1
ATOM 2296 C C . GLY A 1 282 ? -43.533 -24.663 81.472 1.00 64.50 282 GLY A C 1
ATOM 2297 O O . GLY A 1 282 ? -42.508 -24.032 81.242 1.00 64.50 282 GLY A O 1
ATOM 2298 N N . ARG A 1 283 ? -43.537 -25.742 82.268 1.00 65.50 283 ARG A N 1
ATOM 2299 C CA . ARG A 1 283 ? -42.376 -26.290 83.010 1.00 65.50 283 ARG A CA 1
ATOM 2300 C C . ARG A 1 283 ? -41.601 -27.390 82.258 1.00 65.50 283 ARG A C 1
ATOM 2302 O O . ARG A 1 283 ? -41.232 -28.415 82.816 1.00 65.50 283 ARG A O 1
ATOM 2309 N N . ALA A 1 284 ? -41.442 -27.245 80.943 1.00 67.12 284 ALA A N 1
ATOM 2310 C CA . ALA A 1 284 ? -40.808 -28.265 80.102 1.00 67.12 284 ALA A CA 1
ATOM 2311 C C . ALA A 1 284 ? -39.402 -27.840 79.663 1.00 67.12 284 ALA A C 1
ATOM 2313 O O . ALA A 1 284 ? -39.190 -26.692 79.285 1.00 67.12 284 ALA A O 1
ATOM 2314 N N . VAL A 1 285 ? -38.448 -28.767 79.633 1.00 71.94 285 VAL A N 1
ATOM 2315 C CA . VAL A 1 285 ? -37.159 -28.505 78.978 1.00 71.94 285 VAL A CA 1
ATOM 2316 C C . VAL A 1 285 ? -37.374 -28.539 77.465 1.00 71.94 285 VAL A C 1
ATOM 2318 O O . VAL A 1 285 ? -37.883 -29.530 76.942 1.00 71.94 285 VAL A O 1
ATOM 2321 N N . LYS A 1 286 ? -36.990 -27.472 76.757 1.00 74.44 286 LYS A N 1
ATOM 2322 C CA . LYS A 1 286 ? -37.070 -27.405 75.288 1.00 74.44 286 LYS A CA 1
ATOM 2323 C C . LYS A 1 286 ? -35.688 -27.207 74.684 1.00 74.44 286 LYS A C 1
ATOM 2325 O O . LYS A 1 286 ? -34.877 -26.447 75.203 1.00 74.44 286 LYS A O 1
ATOM 2330 N N . HIS A 1 287 ? -35.445 -27.869 73.562 1.00 79.38 287 HIS A N 1
ATOM 2331 C CA . HIS A 1 287 ? -34.266 -27.655 72.732 1.00 79.38 287 HIS A CA 1
ATOM 2332 C C . HIS A 1 287 ? -34.710 -26.914 71.471 1.00 79.38 287 HIS A C 1
ATOM 2334 O O . HIS A 1 287 ? -35.544 -27.422 70.725 1.00 79.38 287 HIS A O 1
ATOM 2340 N N . ILE A 1 288 ? -34.195 -25.703 71.266 1.00 77.81 288 ILE A N 1
ATOM 2341 C CA . ILE A 1 288 ? -34.511 -24.853 70.116 1.00 77.81 288 ILE A CA 1
ATOM 2342 C C . ILE A 1 288 ? -33.277 -24.807 69.226 1.00 77.81 288 ILE A C 1
ATOM 2344 O O . ILE A 1 288 ? -32.184 -24.495 69.686 1.00 77.81 288 ILE A O 1
ATOM 2348 N N . SER A 1 289 ? -33.450 -25.135 67.951 1.00 80.25 289 SER A N 1
ATOM 2349 C CA . SER A 1 289 ? -32.411 -25.020 66.930 1.00 80.25 289 SER A CA 1
ATOM 2350 C C . SER A 1 289 ? -32.879 -24.035 65.875 1.00 80.25 289 SER A C 1
ATOM 2352 O O . SER A 1 289 ? -33.996 -24.159 65.374 1.00 80.25 289 SER A O 1
ATOM 2354 N N . LEU A 1 290 ? -32.039 -23.053 65.571 1.00 79.38 290 LEU A N 1
ATOM 2355 C CA . LEU A 1 290 ? -32.346 -21.990 64.628 1.00 79.38 290 LEU A CA 1
ATOM 2356 C C . LEU A 1 290 ? -31.512 -22.161 63.378 1.00 79.38 290 LEU A C 1
ATOM 2358 O O . LEU A 1 290 ? -30.298 -22.340 63.460 1.00 79.38 290 LEU A O 1
ATOM 2362 N N . PHE A 1 291 ? -32.183 -22.105 62.236 1.00 78.50 291 PHE A N 1
ATOM 2363 C CA . PHE A 1 291 ? -31.567 -22.271 60.935 1.00 78.50 291 PHE A CA 1
ATOM 2364 C C . PHE A 1 291 ? -31.847 -21.043 60.078 1.00 78.50 291 PHE A C 1
ATOM 2366 O O . PHE A 1 291 ? -32.981 -20.567 60.040 1.00 78.50 291 PHE A O 1
ATOM 2373 N N . ASN A 1 292 ? -30.829 -20.578 59.363 1.00 78.50 292 ASN A N 1
ATOM 2374 C CA . ASN A 1 292 ? -30.938 -19.510 58.378 1.00 78.50 292 ASN A CA 1
ATOM 2375 C C . ASN A 1 292 ? -30.341 -19.998 57.057 1.00 78.50 292 ASN A C 1
ATOM 2377 O O . ASN A 1 292 ? -29.218 -20.508 57.033 1.00 78.50 292 ASN A O 1
ATOM 2381 N N . ASP A 1 293 ? -31.127 -19.933 55.982 1.00 75.56 293 ASP A N 1
ATOM 2382 C CA . ASP A 1 293 ? -30.786 -20.495 54.667 1.00 75.56 293 ASP A CA 1
ATOM 2383 C C . ASP A 1 293 ? -30.241 -21.943 54.731 1.00 75.56 293 ASP A C 1
ATOM 2385 O O . ASP A 1 293 ? -29.333 -22.331 53.999 1.00 75.56 293 ASP A O 1
ATOM 2389 N N . GLY A 1 294 ? -30.784 -22.755 55.649 1.00 72.50 294 GLY A N 1
ATOM 2390 C CA . GLY A 1 294 ? -30.395 -24.158 55.851 1.00 72.50 294 GLY A CA 1
ATOM 2391 C C . GLY A 1 294 ? -29.172 -24.391 56.750 1.00 72.50 294 GLY A C 1
ATOM 2392 O O . GLY A 1 294 ? -28.891 -25.539 57.089 1.00 72.50 294 GLY A O 1
ATOM 2393 N N . ASN A 1 295 ? -28.479 -23.340 57.197 1.00 76.50 295 ASN A N 1
ATOM 2394 C CA . ASN A 1 295 ? -27.341 -23.444 58.115 1.00 76.50 295 ASN A CA 1
ATOM 2395 C C . ASN A 1 295 ? -27.794 -23.285 59.570 1.00 76.50 295 ASN A C 1
ATOM 2397 O O . ASN A 1 295 ? -28.561 -22.376 59.874 1.00 76.50 295 ASN A O 1
ATOM 2401 N N . LEU A 1 296 ? -27.311 -24.143 60.477 1.00 76.44 296 LEU A N 1
ATOM 2402 C CA . LEU A 1 296 ? -27.574 -24.022 61.917 1.00 76.44 296 LEU A CA 1
ATOM 2403 C C . LEU A 1 296 ? -26.860 -22.777 62.471 1.00 76.44 296 LEU A C 1
ATOM 2405 O O . LEU A 1 296 ? -25.632 -22.755 62.530 1.00 76.44 296 LEU A O 1
ATOM 2409 N N . GLU A 1 297 ? -27.618 -21.768 62.900 1.00 74.88 297 GLU A N 1
ATOM 2410 C CA . GLU A 1 297 ? -27.080 -20.539 63.499 1.00 74.88 297 GLU A CA 1
ATOM 2411 C C . GLU A 1 297 ? -26.903 -20.664 65.017 1.00 74.88 297 GLU A C 1
ATOM 2413 O O . GLU A 1 297 ? -25.872 -20.268 65.558 1.00 74.88 297 GLU A O 1
ATOM 2418 N N . GLU A 1 298 ? -27.886 -21.229 65.724 1.00 75.94 298 GLU A N 1
ATOM 2419 C CA . GLU A 1 298 ? -27.869 -21.275 67.190 1.00 75.94 298 GLU A CA 1
ATOM 2420 C C . GLU A 1 298 ? -28.619 -22.503 67.729 1.00 75.94 298 GLU A C 1
ATOM 2422 O O . GLU A 1 298 ? -29.617 -22.952 67.158 1.00 75.94 298 GLU A O 1
ATOM 2427 N N . ASN A 1 299 ? -28.142 -23.049 68.853 1.00 75.12 299 ASN A N 1
ATOM 2428 C CA . ASN A 1 299 ? -28.819 -24.105 69.603 1.00 75.12 299 ASN A CA 1
ATOM 2429 C C . ASN A 1 299 ? -28.997 -23.656 71.057 1.00 75.12 299 ASN A C 1
ATOM 2431 O O . ASN A 1 299 ? -28.022 -23.405 71.767 1.00 75.12 299 ASN A O 1
ATOM 2435 N N . ILE A 1 300 ? -30.247 -23.532 71.488 1.00 77.06 300 ILE A N 1
ATOM 2436 C CA . ILE A 1 300 ? -30.632 -22.988 72.786 1.00 77.06 300 ILE A CA 1
ATOM 2437 C C . ILE A 1 300 ? -31.328 -24.089 73.580 1.00 77.06 300 ILE A C 1
ATOM 2439 O O . ILE A 1 300 ? -32.292 -24.703 73.118 1.00 77.06 300 ILE A O 1
ATOM 2443 N N . ARG A 1 301 ? -30.872 -24.315 74.815 1.00 68.88 301 ARG A N 1
ATOM 2444 C CA . ARG A 1 301 ? -31.544 -25.196 75.773 1.00 68.88 301 ARG A CA 1
ATOM 2445 C C . ARG A 1 301 ? -32.327 -24.354 76.776 1.00 68.88 301 ARG A C 1
ATOM 2447 O O . ARG A 1 301 ? -31.730 -23.639 77.574 1.00 68.88 301 ARG A O 1
ATOM 2454 N N . LEU A 1 302 ? -33.652 -24.463 76.746 1.00 65.56 302 LEU A N 1
ATOM 2455 C CA . LEU A 1 302 ? -34.553 -23.854 77.722 1.00 65.56 302 LEU A CA 1
ATOM 2456 C C . LEU A 1 302 ? -34.672 -24.775 78.937 1.00 65.56 302 LEU A C 1
ATOM 2458 O O . LEU A 1 302 ? -35.116 -25.916 78.799 1.00 65.56 302 LEU A O 1
ATOM 2462 N N . ILE A 1 303 ? -34.255 -24.294 80.108 1.00 60.06 303 ILE A N 1
ATOM 2463 C CA . ILE A 1 303 ? -34.344 -25.022 81.381 1.00 60.06 303 ILE A CA 1
ATOM 2464 C C . ILE A 1 303 ? -35.596 -24.547 82.133 1.00 60.06 303 ILE A C 1
ATOM 2466 O O . ILE A 1 303 ? -35.986 -23.393 82.021 1.00 60.06 303 ILE A O 1
ATOM 2470 N N . ASP A 1 304 ? -36.226 -25.474 82.853 1.00 56.06 304 ASP A N 1
ATOM 2471 C CA . ASP A 1 304 ? -37.519 -25.400 83.548 1.00 56.06 304 ASP A CA 1
ATOM 2472 C C . ASP A 1 304 ? -37.738 -24.152 84.438 1.00 56.06 304 ASP A C 1
ATOM 2474 O O . ASP A 1 304 ? -37.607 -24.197 85.661 1.00 56.06 304 ASP A O 1
ATOM 2478 N N . ILE A 1 305 ? -38.089 -23.017 83.824 1.00 57.00 305 ILE A N 1
ATOM 2479 C CA . ILE A 1 305 ? -38.496 -21.786 84.510 1.00 57.00 305 ILE A CA 1
ATOM 2480 C C . ILE A 1 305 ? -39.747 -21.236 83.811 1.00 57.00 305 ILE A C 1
ATOM 2482 O O . ILE A 1 305 ? -39.765 -21.030 82.597 1.00 57.00 305 ILE A O 1
ATOM 2486 N N . ARG A 1 306 ? -40.827 -21.008 84.573 1.00 55.22 306 ARG A N 1
ATOM 2487 C CA . ARG A 1 306 ? -42.066 -20.402 84.045 1.00 55.22 306 ARG A CA 1
ATOM 2488 C C . ARG A 1 306 ? -41.820 -18.946 83.640 1.00 55.22 306 ARG A C 1
ATOM 2490 O O . ARG A 1 306 ? -41.180 -18.212 84.386 1.00 55.22 306 ARG A O 1
ATOM 2497 N N . ASN A 1 307 ? -42.427 -18.519 82.532 1.00 58.91 307 ASN A N 1
ATOM 2498 C CA . ASN A 1 307 ? -42.428 -17.139 82.027 1.00 58.91 307 ASN A CA 1
ATOM 2499 C C . ASN A 1 307 ? -41.044 -16.587 81.646 1.00 58.91 307 ASN A C 1
ATOM 2501 O O . ASN A 1 307 ? -40.801 -15.389 81.776 1.00 58.91 307 ASN A O 1
ATOM 2505 N N . GLN A 1 308 ? -40.145 -17.440 81.157 1.00 61.59 308 GLN A N 1
ATOM 2506 C CA . GLN A 1 308 ? -38.851 -16.997 80.649 1.00 61.59 308 GLN A CA 1
ATOM 2507 C C . GLN A 1 308 ? -38.969 -16.545 79.185 1.00 61.59 308 GLN A C 1
ATOM 2509 O O . GLN A 1 308 ? -39.501 -17.273 78.341 1.00 61.59 308 GLN A O 1
ATOM 2514 N N . GLU A 1 309 ? -38.467 -15.344 78.897 1.00 61.34 309 GLU A N 1
ATOM 2515 C CA . GLU A 1 309 ? -38.209 -14.855 77.541 1.00 61.34 309 GLU A CA 1
ATOM 2516 C C . GLU A 1 309 ? -36.741 -15.113 77.211 1.00 61.34 309 GLU A C 1
ATOM 2518 O O . GLU A 1 309 ? -35.853 -14.792 78.005 1.00 61.34 309 GLU A O 1
ATOM 2523 N N . ILE A 1 310 ? -36.485 -15.747 76.068 1.00 62.91 310 ILE A N 1
ATOM 2524 C CA . ILE A 1 310 ? -35.130 -16.011 75.589 1.00 62.91 310 ILE A CA 1
ATOM 2525 C C . ILE A 1 310 ? -34.948 -15.345 74.242 1.00 62.91 310 ILE A C 1
ATOM 2527 O O . ILE A 1 310 ? -35.777 -15.475 73.341 1.00 62.91 310 ILE A O 1
ATOM 2531 N N . GLU A 1 311 ? -33.830 -14.648 74.130 1.00 60.88 311 GLU A N 1
ATOM 2532 C CA . GLU A 1 311 ? -33.433 -13.913 72.947 1.00 60.88 311 GLU A CA 1
ATOM 2533 C C . GLU A 1 311 ? -32.240 -14.607 72.298 1.00 60.88 311 GLU A C 1
ATOM 2535 O O . GLU A 1 311 ? -31.286 -14.999 72.975 1.00 60.88 311 GLU A O 1
ATOM 2540 N N . THR A 1 312 ? -32.287 -14.735 70.978 1.00 61.53 312 THR A N 1
ATOM 2541 C CA . THR A 1 312 ? -31.161 -15.227 70.180 1.00 61.53 312 THR A CA 1
ATOM 2542 C C . THR A 1 312 ? -30.010 -14.239 70.202 1.00 61.53 312 THR A C 1
ATOM 2544 O O . THR A 1 312 ? -30.230 -13.036 70.011 1.00 61.53 312 THR A O 1
ATOM 2547 N N . LYS A 1 313 ? -28.772 -14.718 70.339 1.00 55.22 313 LYS A N 1
ATOM 2548 C CA . LYS A 1 313 ? -27.587 -13.857 70.247 1.00 55.22 313 LYS A CA 1
ATOM 2549 C C . LYS A 1 313 ? -27.203 -13.622 68.788 1.00 55.22 313 LYS A C 1
ATOM 2551 O O . LYS A 1 313 ? -26.136 -14.049 68.363 1.00 55.22 313 LYS A O 1
ATOM 2556 N N . ASN A 1 314 ? -27.988 -12.854 68.032 1.00 46.91 314 ASN A N 1
ATOM 2557 C CA . ASN A 1 314 ? -27.491 -12.315 66.760 1.00 46.91 314 ASN A CA 1
ATOM 2558 C C . ASN A 1 314 ? -26.621 -11.073 67.003 1.00 46.91 314 ASN A C 1
ATOM 2560 O O . ASN A 1 314 ? -26.935 -9.942 66.637 1.00 46.91 314 ASN A O 1
ATOM 2564 N N . GLY A 1 315 ? -25.488 -11.321 67.664 1.00 35.12 315 GLY A N 1
ATOM 2565 C CA . GLY A 1 315 ? -24.358 -10.415 67.785 1.00 35.12 315 GLY A CA 1
ATOM 2566 C C . GLY A 1 315 ? -23.224 -10.912 66.899 1.00 35.12 315 GLY A C 1
ATOM 2567 O O . GLY A 1 315 ? -22.422 -11.733 67.330 1.00 35.12 315 GLY A O 1
ATOM 2568 N N . SER A 1 316 ? -23.201 -10.416 65.661 1.00 34.19 316 SER A N 1
ATOM 2569 C CA . SER A 1 316 ? -22.024 -10.253 64.796 1.00 34.19 316 SER A CA 1
ATOM 2570 C C . SER A 1 316 ? -20.720 -10.895 65.301 1.00 34.19 316 SER A C 1
ATOM 2572 O O . SER A 1 316 ? -20.027 -10.317 66.143 1.00 34.19 316 SER A O 1
ATOM 2574 N N . ARG A 1 317 ? -20.311 -12.019 64.706 1.00 27.03 317 ARG A N 1
ATOM 2575 C CA . ARG A 1 317 ? -18.876 -12.266 64.521 1.00 27.03 317 ARG A CA 1
ATOM 2576 C C . ARG A 1 317 ? -18.476 -11.600 63.206 1.00 27.03 317 ARG A C 1
ATOM 2578 O O . ARG A 1 317 ? -19.129 -11.832 62.194 1.00 27.03 317 ARG A O 1
ATOM 2585 N N . LYS A 1 318 ? -17.517 -10.677 63.319 1.00 30.62 318 LYS A N 1
ATOM 2586 C CA . LYS A 1 318 ? -16.914 -9.898 62.229 1.00 30.62 318 LYS A CA 1
ATOM 2587 C C . LYS A 1 318 ? -16.464 -10.769 61.068 1.00 30.62 318 LYS A C 1
ATOM 2589 O O . LYS A 1 318 ? -15.965 -11.880 61.357 1.00 30.62 318 LYS A O 1
#

Organism: Lottia gigantea (NCBI:txid225164)